Protein AF-A0A1B6HGH2-F1 (afdb_monomer_lite)

Radius of gyration: 20.41 Å; chains: 1; bounding box: 43×39×66 Å

Sequence (324 aa):
NVDDFEAKARKTVGYSTVTHFNIVHIDCHMSAVRLARARDEWESAALQNANTRCNGLLPLWGPQVPESAFASCLARHNTYLQECTGHRDISYVSTVHDLKLLLLRFAQEKSFHEDAGGGGPQSNMHLIPYLLHMALYVINTTRCGGREEKNLASYLECGSGERWLDSSYEAEGPLYWATLSLCLHSPARWRVTRLGHLRRLLTLAHARHVTPPAGPHTISDPTPADYSVYKSTLVFFGLIDTIYKQYFKGITVTSEEQWPTSLADYIRHNDEALLRCSERLMAAYTEELLPSASFEELCDVLGFLNEITDPSTYIKDILTGLTS

Foldseek 3Di:
DLDPQALDPDDDDADADFAQQDDDDPVRVVVVVVVCVPDDPQVVVCVVRVNFRDDQDQDAFAPPDDPVNSVVSVVVNLVVCCVVRVDNDDALLRLLSNLLVLLLCLLVVHDSCVPRHHHHNLSSLLCNLSSLLRSLVRCVVVVCLVVVVVVLVCLLPDAAAPCLLVLLNHSCHLSSSLSCCLQQFALVRCVVRLVSSVLSLLLSLVQVVVAGSNGDSADADLDDDAVVSSLSSLLSSVLSLLCNVQVRPPQDDPDSSCRSVSSSVSSNHQSVSSSVSSVVSVCCSVPQRNPDRDQVSSCVSSVCCVVDVDSPCVSSVSSVSNHD

pLDDT: mean 91.84, std 9.22, range [58.78, 98.88]

Organism: NCBI:txid320908

Secondary structure (DSSP, 8-state):
---TT--SSSPPP------------HHHHHHHHHH-TTS-HHHHHHHHTTT-S----PPP--TTS-HHHHHHHHHHHHHHHHHHH------HHHHHHHHHHHHHHHHTT--SSTTT----HHHHHTTHHHHHHHHHHHHHHHT-HHHHHHHHHHHHHPPTTTSHHHHTTSTTSHHHHHHHHHHH--HHHHHHHHHHHHHHHHHHHHHHHHS-TTS----S------HHHHHHHHHHHHHHHHHHHHTSTT---SSGGGHHHHHHHHHHH-HHHHHHHHHHHHHHIIIIITT--SHHHHHHHHT-TTT-S-HHHHHHHHHHTT--

Structure (mmCIF, N/CA/C/O backbone):
data_AF-A0A1B6HGH2-F1
#
_entry.id   AF-A0A1B6HGH2-F1
#
loop_
_atom_site.group_PDB
_atom_site.id
_atom_site.type_symbol
_atom_site.label_atom_id
_atom_site.label_alt_id
_atom_site.label_comp_id
_atom_site.label_asym_id
_atom_site.label_entity_id
_atom_site.label_seq_id
_atom_site.pdbx_PDB_ins_code
_atom_site.Cartn_x
_atom_site.Cartn_y
_atom_site.Cartn_z
_atom_site.occupancy
_atom_site.B_iso_or_equiv
_atom_site.auth_seq_id
_atom_site.auth_comp_id
_atom_site.auth_asym_id
_atom_site.auth_atom_id
_atom_site.pdbx_PDB_model_num
ATOM 1 N N . ASN A 1 1 ? -9.780 10.222 -6.652 1.00 91.12 1 ASN A N 1
ATOM 2 C CA . ASN A 1 1 ? -9.251 10.800 -5.394 1.00 91.12 1 ASN A CA 1
ATOM 3 C C . ASN A 1 1 ? -8.386 9.766 -4.711 1.00 91.12 1 ASN A C 1
ATOM 5 O O . ASN A 1 1 ? -8.605 8.585 -4.943 1.00 91.12 1 ASN A O 1
ATOM 9 N N . VAL A 1 2 ? -7.421 10.184 -3.891 1.00 95.38 2 VAL A N 1
ATOM 10 C CA . VAL A 1 2 ? -6.608 9.229 -3.115 1.00 95.38 2 VAL A CA 1
ATOM 11 C C . VAL A 1 2 ? -7.327 8.718 -1.867 1.00 95.38 2 VAL A C 1
ATOM 13 O O . VAL A 1 2 ? -6.943 7.682 -1.332 1.00 95.38 2 VAL A O 1
ATOM 16 N N . ASP A 1 3 ? -8.351 9.426 -1.391 1.00 96.00 3 ASP A N 1
ATOM 17 C CA . ASP A 1 3 ? -9.243 8.979 -0.321 1.00 96.00 3 ASP A CA 1
ATOM 18 C C . ASP A 1 3 ? -10.622 9.634 -0.480 1.00 96.00 3 ASP A C 1
ATOM 20 O O . ASP A 1 3 ? -10.736 10.860 -0.551 1.00 96.00 3 ASP A O 1
ATOM 24 N N . ASP A 1 4 ? -11.680 8.829 -0.550 1.00 93.25 4 ASP A N 1
ATOM 25 C CA . ASP A 1 4 ? -13.040 9.345 -0.731 1.00 93.25 4 ASP A CA 1
ATOM 26 C C . ASP A 1 4 ? -13.589 9.997 0.547 1.00 93.25 4 ASP A C 1
ATOM 28 O O . ASP A 1 4 ? -14.427 10.901 0.473 1.00 93.25 4 ASP A O 1
ATOM 32 N N . PHE A 1 5 ? -13.049 9.638 1.715 1.00 95.50 5 PHE A N 1
ATOM 33 C CA . PHE A 1 5 ? -13.457 10.175 3.013 1.00 95.50 5 PHE A CA 1
ATOM 34 C C . PHE A 1 5 ? -12.662 11.413 3.438 1.00 95.50 5 PHE A C 1
ATOM 36 O O . PHE A 1 5 ? -12.833 11.880 4.553 1.00 95.50 5 PHE A O 1
ATOM 43 N N . GLU A 1 6 ? -11.815 11.995 2.587 1.00 95.75 6 GLU A N 1
ATOM 44 C CA . GLU A 1 6 ? -11.028 13.165 2.998 1.00 95.75 6 GLU A CA 1
ATOM 45 C C . GLU A 1 6 ? -11.925 14.359 3.396 1.00 95.75 6 GLU A C 1
ATOM 47 O O . GLU A 1 6 ? -12.769 14.777 2.611 1.00 95.75 6 GLU A O 1
ATOM 52 N N . ALA A 1 7 ? -11.767 14.951 4.578 1.00 93.56 7 ALA A N 1
ATOM 53 C CA . ALA A 1 7 ? -12.671 16.009 5.054 1.00 93.56 7 ALA A CA 1
ATOM 54 C C . ALA A 1 7 ? -12.587 17.313 4.233 1.00 93.56 7 ALA A C 1
ATOM 56 O O . ALA A 1 7 ? -13.522 18.115 4.201 1.00 93.56 7 ALA A O 1
ATOM 57 N N . LYS A 1 8 ? -11.468 17.545 3.535 1.00 92.25 8 LYS A N 1
ATOM 58 C CA . LYS A 1 8 ? -11.255 18.762 2.739 1.00 92.25 8 LYS A CA 1
ATOM 59 C C . LYS A 1 8 ? -12.269 18.872 1.594 1.00 92.25 8 LYS A C 1
ATOM 61 O O . LYS A 1 8 ? -12.493 17.925 0.843 1.00 92.25 8 LYS A O 1
ATOM 66 N N . ALA A 1 9 ? -12.797 20.085 1.395 1.00 88.62 9 ALA A N 1
ATOM 67 C CA . ALA A 1 9 ? -13.739 20.392 0.313 1.00 88.62 9 ALA A CA 1
ATOM 68 C C . ALA A 1 9 ? -13.157 20.096 -1.081 1.00 88.62 9 ALA A C 1
ATOM 70 O O . ALA A 1 9 ? -13.845 19.566 -1.951 1.00 88.62 9 ALA A O 1
ATOM 71 N N . ARG A 1 10 ? -11.869 20.406 -1.285 1.00 92.44 10 ARG A N 1
ATOM 72 C CA . ARG A 1 10 ? -11.116 19.982 -2.467 1.00 92.44 10 ARG A CA 1
ATOM 73 C C . ARG A 1 10 ? -10.302 18.745 -2.111 1.00 92.44 10 ARG A C 1
ATOM 75 O O . ARG A 1 10 ? -9.269 18.861 -1.457 1.00 92.44 10 ARG A O 1
ATOM 82 N N . LYS A 1 11 ? -10.789 17.590 -2.560 1.00 93.94 11 LYS A N 1
ATOM 83 C CA . LYS A 1 11 ? -10.135 16.293 -2.371 1.00 93.94 11 LYS A CA 1
ATOM 84 C C . LYS A 1 11 ? -8.773 16.263 -3.062 1.00 93.94 11 LYS A C 1
ATOM 86 O O . LYS A 1 11 ? -8.583 16.849 -4.133 1.00 93.94 11 LYS A O 1
ATOM 91 N N . THR A 1 12 ? -7.851 15.535 -2.459 1.00 94.75 12 THR A N 1
ATOM 92 C CA . THR A 1 12 ? -6.539 15.229 -2.999 1.00 94.75 12 THR A CA 1
ATOM 93 C C . THR A 1 12 ? -6.712 14.273 -4.177 1.00 94.75 12 THR A C 1
ATOM 95 O O . THR A 1 12 ? -7.242 13.158 -4.069 1.00 94.75 12 THR A O 1
ATOM 98 N N . VAL A 1 13 ? -6.302 14.754 -5.347 1.00 93.81 13 VAL A N 1
ATOM 99 C CA . VAL A 1 13 ? -6.360 14.004 -6.601 1.00 93.81 13 VAL A CA 1
ATOM 100 C C . VAL A 1 13 ? -5.149 13.079 -6.679 1.00 93.81 13 VAL A C 1
ATOM 102 O O . VAL A 1 13 ? -4.070 13.401 -6.191 1.00 93.81 13 VAL A O 1
ATOM 105 N N . GLY A 1 14 ? -5.350 11.914 -7.279 1.00 93.81 14 GLY A N 1
ATOM 106 C CA . GLY A 1 14 ? -4.304 10.950 -7.580 1.00 93.81 14 GLY A CA 1
ATOM 107 C C . GLY A 1 14 ? -4.826 9.938 -8.588 1.00 93.81 14 GLY A C 1
ATOM 108 O O . GLY A 1 14 ? -5.923 10.108 -9.128 1.00 93.81 14 GLY A O 1
ATOM 109 N N . TYR A 1 15 ? -4.056 8.885 -8.813 1.00 93.62 15 TYR A N 1
ATOM 110 C CA . TYR A 1 15 ? -4.347 7.837 -9.784 1.00 93.62 15 TYR A CA 1
ATOM 111 C C . TYR A 1 15 ? -4.229 6.457 -9.138 1.00 93.62 15 TYR A C 1
ATOM 113 O O . TYR A 1 15 ? -3.668 6.314 -8.053 1.00 93.62 15 TYR A O 1
ATOM 121 N N . SER A 1 16 ? -4.787 5.455 -9.814 1.00 92.88 16 SER A N 1
ATOM 122 C CA . SER A 1 16 ? -4.630 4.049 -9.459 1.00 92.88 16 SER A CA 1
ATOM 123 C C . SER A 1 16 ? -4.270 3.263 -10.713 1.00 92.88 16 SER A C 1
ATOM 125 O O . SER A 1 16 ? -4.923 3.409 -11.748 1.00 92.88 16 SER A O 1
ATOM 127 N N . THR A 1 17 ? -3.228 2.450 -10.613 1.00 92.69 17 THR A N 1
ATOM 128 C CA . THR A 1 17 ? -2.721 1.605 -11.685 1.00 92.69 17 THR A CA 1
ATOM 129 C C . THR A 1 17 ? -3.338 0.215 -11.587 1.00 92.69 17 THR A C 1
ATOM 131 O O . THR A 1 17 ? -3.414 -0.381 -10.514 1.00 92.69 17 THR A O 1
ATOM 134 N N . VAL A 1 18 ? -3.748 -0.323 -12.735 1.00 92.12 18 VAL A N 1
ATOM 135 C CA . VAL A 1 18 ? -4.176 -1.717 -12.892 1.00 92.12 18 VAL A CA 1
ATOM 136 C C . VAL A 1 18 ? -3.461 -2.341 -14.088 1.00 92.12 18 VAL A C 1
ATOM 138 O O . VAL A 1 18 ? -3.096 -1.634 -15.027 1.00 92.12 18 VAL A O 1
ATOM 141 N N . THR A 1 19 ? -3.225 -3.654 -14.059 1.00 91.25 19 THR A N 1
ATOM 142 C CA . THR A 1 19 ? -2.371 -4.311 -15.061 1.00 91.25 19 THR A CA 1
ATOM 143 C C . THR A 1 19 ? -2.730 -5.768 -15.355 1.00 91.25 19 THR A C 1
ATOM 145 O O . THR A 1 19 ? -3.178 -6.510 -14.475 1.00 91.25 19 THR A O 1
ATOM 148 N N . HIS A 1 20 ? -2.484 -6.181 -16.606 1.00 89.00 20 HIS A N 1
ATOM 149 C CA . HIS A 1 20 ? -2.544 -7.577 -17.060 1.00 89.00 20 HIS A CA 1
ATOM 150 C C . HIS A 1 20 ? -1.220 -8.281 -16.763 1.00 89.00 20 HIS A C 1
ATOM 152 O O . HIS A 1 20 ? -1.120 -9.495 -16.892 1.00 89.00 20 HIS A O 1
ATOM 158 N N . PHE A 1 21 ? -0.225 -7.508 -16.318 1.00 90.81 21 PHE A N 1
ATOM 159 C CA . PHE A 1 21 ? 1.099 -7.966 -15.945 1.00 90.81 21 PHE A CA 1
ATOM 160 C C . PHE A 1 21 ? 1.844 -8.649 -17.106 1.00 90.81 21 PHE A C 1
ATOM 162 O O . PHE A 1 21 ? 2.537 -9.648 -16.939 1.00 90.81 21 PHE A O 1
ATOM 169 N N . ASN A 1 22 ? 1.713 -8.076 -18.307 1.00 87.94 22 ASN A N 1
ATOM 170 C CA . ASN A 1 22 ? 2.474 -8.496 -19.480 1.00 87.94 22 ASN A CA 1
ATOM 171 C C . ASN A 1 22 ? 3.884 -7.899 -19.426 1.00 87.94 22 ASN A C 1
ATOM 173 O O . ASN A 1 22 ? 4.048 -6.678 -19.432 1.00 87.94 22 ASN A O 1
ATOM 177 N N . ILE A 1 23 ? 4.901 -8.759 -19.403 1.00 88.75 23 ILE A N 1
ATOM 178 C CA . ILE A 1 23 ? 6.308 -8.348 -19.360 1.00 88.75 23 ILE A CA 1
ATOM 179 C C . ILE A 1 23 ? 6.905 -8.419 -20.765 1.00 88.75 23 ILE A C 1
ATOM 181 O O . ILE A 1 23 ? 6.781 -9.424 -21.463 1.00 88.75 23 ILE A O 1
ATOM 185 N N . VAL A 1 24 ? 7.607 -7.359 -21.162 1.00 87.38 24 VAL A N 1
ATOM 186 C CA . VAL A 1 24 ? 8.338 -7.294 -22.429 1.00 87.38 24 VAL A CA 1
ATOM 187 C C . VAL A 1 24 ? 9.699 -6.642 -22.217 1.00 87.38 24 VAL A C 1
ATOM 189 O O . VAL A 1 24 ? 9.825 -5.643 -21.509 1.00 87.38 24 VAL A O 1
ATOM 192 N N . HIS A 1 25 ? 10.738 -7.194 -22.844 1.00 88.62 25 HIS A N 1
ATOM 193 C CA . HIS A 1 25 ? 12.052 -6.558 -22.847 1.00 88.62 25 HIS A CA 1
ATOM 194 C C . HIS A 1 25 ? 12.002 -5.247 -23.644 1.00 88.62 25 HIS A C 1
ATOM 196 O O . HIS A 1 25 ? 11.473 -5.221 -24.759 1.00 88.62 25 HIS A O 1
ATOM 202 N N . ILE A 1 26 ? 12.574 -4.167 -23.102 1.00 85.50 26 ILE A N 1
ATOM 203 C CA . ILE A 1 26 ? 12.434 -2.827 -23.688 1.00 85.50 26 ILE A CA 1
ATOM 204 C C . ILE A 1 26 ? 12.975 -2.754 -25.120 1.00 85.50 26 ILE A C 1
ATOM 206 O O . ILE A 1 26 ? 12.333 -2.151 -25.976 1.00 85.50 26 ILE A O 1
ATOM 210 N N . ASP A 1 27 ? 14.081 -3.438 -25.427 1.00 86.75 27 ASP A N 1
ATOM 211 C CA . ASP A 1 27 ? 14.636 -3.455 -26.786 1.00 86.75 27 ASP A CA 1
ATOM 212 C C . ASP A 1 27 ? 13.738 -4.215 -27.765 1.00 86.75 27 ASP A C 1
ATOM 214 O O . ASP A 1 27 ? 13.593 -3.807 -28.921 1.00 86.75 27 ASP A O 1
ATOM 218 N N . CYS A 1 28 ? 13.088 -5.290 -27.306 1.00 86.75 28 CYS A N 1
ATOM 219 C CA . CYS A 1 28 ? 12.116 -6.026 -28.111 1.00 86.75 28 CYS A CA 1
ATOM 220 C C . CYS A 1 28 ? 10.884 -5.158 -28.383 1.00 86.75 28 CYS A C 1
ATOM 222 O O . CYS A 1 28 ? 10.435 -5.077 -29.525 1.00 86.75 28 CYS A O 1
ATOM 224 N N . HIS A 1 29 ? 10.391 -4.449 -27.364 1.00 84.12 29 HIS A N 1
ATOM 225 C CA . HIS A 1 29 ? 9.285 -3.509 -27.515 1.00 84.12 29 HIS A CA 1
ATOM 226 C C . HIS A 1 29 ? 9.643 -2.366 -28.481 1.00 84.12 29 HIS A C 1
ATOM 228 O O . HIS A 1 29 ? 8.918 -2.122 -29.442 1.00 84.12 29 HIS A O 1
ATOM 234 N N . MET A 1 30 ? 10.802 -1.719 -28.313 1.00 83.06 30 MET A N 1
ATOM 235 C CA . MET A 1 30 ? 11.262 -0.651 -29.213 1.00 83.06 30 MET A CA 1
ATOM 236 C C . MET A 1 30 ? 11.455 -1.144 -30.650 1.00 83.06 30 MET A C 1
ATOM 238 O O . MET A 1 30 ? 11.150 -0.423 -31.601 1.00 83.06 30 MET A O 1
ATOM 242 N N . SER A 1 31 ? 11.950 -2.369 -30.827 1.00 84.69 31 SER A N 1
ATOM 243 C CA . SER A 1 31 ? 12.086 -2.987 -32.147 1.00 84.69 31 SER A CA 1
ATOM 244 C C . SER A 1 31 ? 10.721 -3.230 -32.792 1.00 84.69 31 SER A C 1
ATOM 246 O O . SER A 1 31 ? 10.538 -2.888 -33.959 1.00 84.69 31 SER A O 1
ATOM 248 N N . ALA A 1 32 ? 9.743 -3.732 -32.031 1.00 78.81 32 ALA A N 1
ATOM 249 C CA . ALA A 1 32 ? 8.374 -3.924 -32.504 1.00 78.81 32 ALA A CA 1
ATOM 250 C C . ALA A 1 32 ? 7.721 -2.594 -32.923 1.00 78.81 32 ALA A C 1
ATOM 252 O O . ALA A 1 32 ? 7.194 -2.499 -34.031 1.00 78.81 32 ALA A O 1
ATOM 253 N N . VAL A 1 33 ? 7.847 -1.541 -32.107 1.00 77.88 33 VAL A N 1
ATOM 254 C CA . VAL A 1 33 ? 7.341 -0.193 -32.427 1.00 77.88 33 VAL A CA 1
ATOM 255 C C . VAL A 1 33 ? 7.973 0.350 -33.715 1.00 77.88 33 VAL A C 1
ATOM 257 O O . VAL A 1 33 ? 7.281 0.883 -34.580 1.00 77.88 33 VAL A O 1
ATOM 260 N N . ARG A 1 34 ? 9.288 0.169 -33.907 1.00 80.75 34 ARG A N 1
ATOM 261 C CA . ARG A 1 34 ? 9.984 0.604 -35.135 1.00 80.75 34 ARG A CA 1
ATOM 262 C C . ARG A 1 34 ? 9.526 -0.144 -36.387 1.00 80.75 34 ARG A C 1
ATOM 264 O O . ARG A 1 34 ? 9.568 0.441 -37.469 1.00 80.75 34 ARG A O 1
ATOM 271 N N . LEU A 1 35 ? 9.129 -1.408 -36.261 1.00 77.50 35 LEU A N 1
ATOM 272 C CA . LEU A 1 35 ? 8.634 -2.227 -37.373 1.00 77.50 35 LEU A CA 1
ATOM 273 C C . LEU A 1 35 ? 7.161 -1.937 -37.697 1.00 77.50 35 LEU A C 1
ATOM 275 O O . LEU A 1 35 ? 6.759 -2.046 -38.852 1.00 77.50 35 LEU A O 1
ATOM 279 N N . ALA A 1 36 ? 6.373 -1.503 -36.713 1.00 70.06 36 ALA A N 1
ATOM 280 C CA . ALA A 1 36 ? 4.943 -1.227 -36.843 1.00 70.06 36 ALA A CA 1
ATOM 281 C C . ALA A 1 36 ? 4.598 0.130 -37.497 1.00 70.06 36 ALA A C 1
ATOM 283 O O . ALA A 1 36 ? 3.436 0.518 -37.485 1.00 70.06 36 ALA A O 1
ATOM 284 N N . ARG A 1 37 ? 5.565 0.827 -38.124 1.00 63.00 37 ARG A N 1
ATOM 285 C CA . ARG A 1 37 ? 5.479 2.202 -38.688 1.00 63.00 37 ARG A CA 1
ATOM 286 C C . ARG A 1 37 ? 4.275 2.532 -39.594 1.00 63.00 37 ARG A C 1
ATOM 288 O O . ARG A 1 37 ? 4.105 3.697 -39.933 1.00 63.00 37 ARG A O 1
ATOM 295 N N . ALA A 1 38 ? 3.479 1.548 -40.013 1.00 60.38 38 ALA A N 1
ATOM 296 C CA . ALA A 1 38 ? 2.305 1.727 -40.870 1.00 60.38 38 ALA A CA 1
ATOM 297 C C . ALA A 1 38 ? 0.955 1.436 -40.174 1.00 60.38 38 ALA A C 1
ATOM 299 O O . ALA A 1 38 ? -0.077 1.502 -40.837 1.00 60.38 38 ALA A O 1
ATOM 300 N N . ARG A 1 39 ? 0.947 1.070 -38.883 1.00 62.00 39 ARG A N 1
ATOM 301 C CA . ARG A 1 39 ? -0.266 0.779 -38.101 1.00 62.00 39 ARG A CA 1
ATOM 302 C C . ARG A 1 39 ? -0.383 1.727 -36.918 1.00 62.00 39 ARG A C 1
ATOM 304 O O . ARG A 1 39 ? 0.628 2.194 -36.399 1.00 62.00 39 ARG A O 1
ATOM 311 N N . ASP A 1 40 ? -1.617 1.977 -36.497 1.00 68.62 40 ASP A N 1
ATOM 312 C CA . ASP A 1 40 ? -1.886 2.711 -35.268 1.00 68.62 40 ASP A CA 1
ATOM 313 C C . ASP A 1 40 ? -1.276 1.964 -34.063 1.00 68.62 40 ASP A C 1
ATOM 315 O O . ASP A 1 40 ? -1.330 0.727 -33.973 1.00 68.62 40 ASP A O 1
ATOM 319 N N . GLU A 1 41 ? -0.617 2.711 -33.173 1.00 64.12 41 GLU A N 1
ATOM 320 C CA . GLU A 1 41 ? 0.070 2.157 -32.003 1.00 64.12 41 GLU A CA 1
ATOM 321 C C . GLU A 1 41 ? -0.919 1.455 -31.070 1.00 64.12 41 GLU A C 1
ATOM 323 O O . GLU A 1 41 ? -0.619 0.372 -30.568 1.00 64.12 41 GLU A O 1
ATOM 328 N N . TRP A 1 42 ? -2.117 2.019 -30.897 1.00 64.44 42 TRP A N 1
ATOM 329 C CA . TRP A 1 42 ? -3.151 1.469 -30.029 1.00 64.44 42 TRP A CA 1
ATOM 330 C C . TRP A 1 42 ? -3.783 0.217 -30.626 1.00 64.44 42 TRP A C 1
ATOM 332 O O . TRP A 1 42 ? -3.990 -0.751 -29.898 1.00 64.44 42 TRP A O 1
ATOM 342 N N . GLU A 1 43 ? -4.010 0.172 -31.942 1.00 65.12 43 GLU A N 1
ATOM 343 C CA . GLU A 1 43 ? -4.463 -1.056 -32.617 1.00 65.12 43 GLU A CA 1
ATOM 344 C C . GLU A 1 43 ? -3.424 -2.183 -32.515 1.00 65.12 43 GLU A C 1
ATOM 346 O O . GLU A 1 43 ? -3.763 -3.347 -32.285 1.00 65.12 43 GLU A O 1
ATOM 351 N N . SER A 1 44 ? -2.140 -1.841 -32.649 1.00 65.81 44 SER A N 1
ATOM 352 C CA . SER A 1 44 ? -1.042 -2.808 -32.555 1.00 65.81 44 SER A CA 1
ATOM 353 C C . SER A 1 44 ? -0.836 -3.301 -31.119 1.00 65.81 44 SER A C 1
ATOM 355 O O . SER A 1 44 ? -0.646 -4.499 -30.902 1.00 65.81 44 SER A O 1
ATOM 357 N N . ALA A 1 45 ? -0.907 -2.398 -30.138 1.00 63.41 45 ALA A N 1
ATOM 358 C CA . ALA A 1 45 ? -0.781 -2.713 -28.720 1.00 63.41 45 ALA A CA 1
ATOM 359 C C . ALA A 1 45 ? -1.975 -3.525 -28.208 1.00 63.41 45 ALA A C 1
ATOM 361 O O . ALA A 1 45 ? -1.774 -4.501 -27.491 1.00 63.41 45 ALA A O 1
ATOM 362 N N . ALA A 1 46 ? -3.203 -3.190 -28.619 1.00 65.38 46 ALA A N 1
ATOM 363 C CA . ALA A 1 46 ? -4.399 -3.934 -28.235 1.00 65.38 46 ALA A CA 1
ATOM 364 C C . ALA A 1 46 ? -4.290 -5.411 -28.646 1.00 65.38 46 ALA A C 1
ATOM 366 O O . ALA A 1 46 ? -4.497 -6.288 -27.812 1.00 65.38 46 ALA A O 1
ATOM 367 N N . LEU A 1 47 ? -3.869 -5.709 -29.880 1.00 65.44 47 LEU A N 1
ATOM 368 C CA . LEU A 1 47 ? -3.699 -7.092 -30.347 1.00 65.44 47 LEU A CA 1
ATOM 369 C C . LEU A 1 47 ? -2.672 -7.889 -29.524 1.00 65.44 47 LEU A C 1
ATOM 371 O O . LEU A 1 47 ? -2.867 -9.080 -29.295 1.00 65.44 47 LEU A O 1
ATOM 375 N N . GLN A 1 48 ? -1.593 -7.243 -29.076 1.00 66.19 48 GLN A N 1
ATOM 376 C CA . GLN A 1 48 ? -0.523 -7.892 -28.305 1.00 66.19 48 GLN A CA 1
ATOM 377 C C . GLN A 1 48 ? -0.813 -7.950 -26.796 1.00 66.19 48 GLN A C 1
ATOM 379 O O . GLN A 1 48 ? -0.262 -8.793 -26.096 1.00 66.19 48 GLN A O 1
ATOM 384 N N . ASN A 1 49 ? -1.716 -7.101 -26.300 1.00 65.62 49 ASN A N 1
ATOM 385 C CA . ASN A 1 49 ? -2.095 -7.001 -24.891 1.00 65.62 49 ASN A CA 1
ATOM 386 C C . ASN A 1 49 ? -3.494 -7.579 -24.619 1.00 65.62 49 ASN A C 1
ATOM 388 O O . ASN A 1 49 ? -4.220 -7.043 -23.788 1.00 65.62 49 ASN A O 1
ATOM 392 N N . ALA A 1 50 ? -3.912 -8.633 -25.327 1.00 66.06 50 ALA A N 1
ATOM 393 C CA . ALA A 1 50 ? -5.221 -9.278 -25.132 1.00 66.06 50 ALA A CA 1
ATOM 394 C C . ALA A 1 50 ? -6.432 -8.315 -25.232 1.00 66.06 50 ALA A C 1
ATOM 396 O O . ALA A 1 50 ? -7.402 -8.426 -24.487 1.00 66.06 50 ALA A O 1
ATOM 397 N N . ASN A 1 51 ? -6.383 -7.369 -26.171 1.00 64.69 51 ASN A N 1
ATOM 398 C CA . ASN A 1 51 ? -7.363 -6.298 -26.401 1.00 64.69 51 ASN A CA 1
ATOM 399 C C . ASN A 1 51 ? -7.508 -5.285 -25.250 1.00 64.69 51 ASN A C 1
ATOM 401 O O . ASN A 1 51 ? -8.535 -4.613 -25.128 1.00 64.69 51 ASN A O 1
ATOM 405 N N . THR A 1 52 ? -6.473 -5.138 -24.421 1.00 63.09 52 THR A N 1
ATOM 406 C CA . THR A 1 52 ? -6.422 -4.099 -23.384 1.00 63.09 52 THR A CA 1
ATOM 407 C C . THR A 1 52 ? -6.344 -2.709 -24.007 1.00 63.09 52 THR A C 1
ATOM 409 O O . THR A 1 52 ? -5.568 -2.473 -24.930 1.00 63.09 52 THR A O 1
ATOM 412 N N . ARG A 1 53 ? -7.137 -1.771 -23.476 1.00 58.78 53 ARG A N 1
ATOM 413 C CA . ARG A 1 53 ? -7.269 -0.395 -23.992 1.00 58.78 53 ARG A CA 1
ATOM 414 C C . ARG A 1 53 ? -6.181 0.573 -23.507 1.00 58.78 53 ARG A C 1
ATOM 416 O O . ARG A 1 53 ? -6.199 1.733 -23.896 1.00 58.78 53 ARG A O 1
ATOM 423 N N . CYS A 1 54 ? -5.270 0.123 -22.645 1.00 61.31 54 CYS A N 1
ATOM 424 C CA . CYS A 1 54 ? -4.216 0.927 -22.027 1.00 61.31 54 CYS A CA 1
ATOM 425 C C . CYS A 1 54 ? -2.831 0.371 -22.407 1.00 61.31 54 CYS A C 1
ATOM 427 O O . CYS A 1 54 ? -2.618 -0.837 -22.318 1.00 61.31 54 CYS A O 1
ATOM 429 N N . ASN A 1 55 ? -1.901 1.245 -22.812 1.00 68.81 55 ASN A N 1
ATOM 430 C CA . ASN A 1 55 ? -0.537 0.894 -23.242 1.00 68.81 55 ASN A CA 1
ATOM 431 C C . ASN A 1 55 ? 0.541 1.549 -22.350 1.00 68.81 55 ASN A C 1
ATOM 433 O O . ASN A 1 55 ? 1.609 1.946 -22.813 1.00 68.81 55 ASN A O 1
ATOM 437 N N . GLY A 1 56 ? 0.252 1.704 -21.055 1.00 82.56 56 GLY A N 1
ATOM 438 C CA . GLY A 1 56 ? 1.219 2.232 -20.096 1.00 82.56 56 GLY A CA 1
ATOM 439 C C . GLY A 1 56 ? 2.344 1.233 -19.825 1.00 82.56 56 GLY A C 1
ATOM 440 O O . GLY A 1 56 ? 2.086 0.088 -19.464 1.00 82.56 56 GLY A O 1
ATOM 441 N N . LEU A 1 57 ? 3.598 1.674 -19.954 1.00 89.00 57 LEU A N 1
ATOM 442 C CA . LEU A 1 57 ? 4.770 0.874 -19.589 1.00 89.00 57 LEU A CA 1
ATOM 443 C C . LEU A 1 57 ? 5.270 1.294 -18.210 1.00 89.00 57 LEU A C 1
ATOM 445 O O . LEU A 1 57 ? 5.743 2.419 -18.042 1.00 89.00 57 LEU A O 1
ATOM 449 N N . LEU A 1 58 ? 5.185 0.387 -17.240 1.00 92.62 58 LEU A N 1
ATOM 450 C CA . LEU A 1 58 ? 5.845 0.529 -15.945 1.00 92.62 58 LEU A CA 1
ATOM 451 C C . LEU A 1 58 ? 7.228 -0.139 -16.032 1.00 92.62 58 LEU A C 1
ATOM 453 O O . LEU A 1 58 ? 7.304 -1.324 -16.364 1.00 92.62 58 LEU A O 1
ATOM 457 N N . PRO A 1 59 ? 8.331 0.588 -15.789 1.00 94.06 59 PRO A N 1
ATOM 458 C CA . PRO A 1 59 ? 9.666 0.018 -15.913 1.00 94.06 59 PRO A CA 1
ATOM 459 C C . PRO A 1 59 ? 9.983 -0.925 -14.750 1.00 94.06 59 PRO A C 1
ATOM 461 O O . PRO A 1 59 ? 9.854 -0.555 -13.586 1.00 94.06 59 PRO A O 1
ATOM 464 N N . LEU A 1 60 ? 10.472 -2.124 -15.069 1.00 93.62 60 LEU A N 1
ATOM 465 C CA . LEU A 1 60 ? 11.004 -3.069 -14.087 1.00 93.62 60 LEU A CA 1
ATOM 466 C C . LEU A 1 60 ? 12.532 -2.962 -14.066 1.00 93.62 60 LEU A C 1
ATOM 468 O O . LEU A 1 60 ? 13.186 -3.134 -15.098 1.00 93.62 60 LEU A O 1
ATOM 472 N N . TRP A 1 61 ? 13.112 -2.644 -12.906 1.00 93.94 61 TRP A N 1
ATOM 473 C CA . TRP A 1 61 ? 14.561 -2.495 -12.781 1.00 93.94 61 TRP A CA 1
ATOM 474 C C . TRP A 1 61 ? 15.217 -3.823 -12.414 1.00 93.94 61 TRP A C 1
ATOM 476 O O . TRP A 1 61 ? 15.215 -4.210 -11.251 1.00 93.94 61 TRP A O 1
ATOM 486 N N . GLY A 1 62 ? 15.791 -4.494 -13.413 1.00 92.38 62 GLY A N 1
ATOM 487 C CA . GLY A 1 62 ? 16.566 -5.718 -13.215 1.00 92.38 62 GLY A CA 1
ATOM 488 C C . GLY A 1 62 ? 18.027 -5.469 -12.800 1.00 92.38 62 GLY A C 1
ATOM 489 O O . GLY A 1 62 ? 18.539 -4.344 -12.879 1.00 92.38 62 GLY A O 1
ATOM 490 N N . PRO A 1 63 ? 18.763 -6.526 -12.418 1.00 92.94 63 PRO A N 1
ATOM 491 C CA . PRO A 1 63 ? 20.114 -6.405 -11.868 1.00 92.94 63 PRO A CA 1
ATOM 492 C C . PRO A 1 63 ? 21.132 -5.915 -12.906 1.00 92.94 63 PRO A C 1
ATOM 494 O O . PRO A 1 63 ? 21.981 -5.078 -12.611 1.00 92.94 63 PRO A O 1
ATOM 497 N N . GLN A 1 64 ? 20.992 -6.356 -14.158 1.00 92.44 64 GLN A N 1
ATOM 498 C CA . GLN A 1 64 ? 21.901 -6.019 -15.260 1.00 92.44 64 GLN A CA 1
ATOM 499 C C . GLN A 1 64 ? 21.593 -4.668 -15.925 1.00 92.44 64 GLN A C 1
ATOM 501 O O . GLN A 1 64 ? 22.338 -4.225 -16.796 1.00 92.44 64 GLN A O 1
ATOM 506 N N . VAL A 1 65 ? 20.499 -4.005 -15.537 1.00 93.25 65 VAL A N 1
ATOM 507 C CA . VAL A 1 65 ? 20.064 -2.745 -16.148 1.00 93.25 65 VAL A CA 1
ATOM 508 C C . VAL A 1 65 ? 20.771 -1.569 -15.459 1.00 93.25 65 VAL A C 1
ATOM 510 O O . VAL A 1 65 ? 20.623 -1.407 -14.243 1.00 93.25 65 VAL A O 1
ATOM 513 N N . PRO A 1 66 ? 21.515 -0.718 -16.191 1.00 95.12 66 PRO A N 1
ATOM 514 C CA . PRO A 1 66 ? 22.114 0.485 -15.619 1.00 95.12 66 PRO A CA 1
ATOM 515 C C . PRO A 1 66 ? 21.053 1.420 -15.032 1.00 95.12 66 PRO A C 1
ATOM 517 O O . PRO A 1 66 ? 19.984 1.596 -15.618 1.00 95.12 66 PRO A O 1
ATOM 520 N N . GLU A 1 67 ? 21.366 2.075 -13.913 1.00 95.81 67 GLU A N 1
ATOM 521 C CA . GLU A 1 67 ? 20.438 3.006 -13.254 1.00 95.81 67 GLU A CA 1
ATOM 522 C C . GLU A 1 67 ? 19.946 4.105 -14.204 1.00 95.81 67 GLU A C 1
ATOM 524 O O . GLU A 1 67 ? 18.761 4.417 -14.229 1.00 95.81 67 GLU A O 1
ATOM 529 N N . SER A 1 68 ? 20.829 4.646 -15.048 1.00 96.19 68 SER A N 1
ATOM 530 C CA . SER A 1 68 ? 20.478 5.689 -16.019 1.00 96.19 68 SER A CA 1
ATOM 531 C C . SER A 1 68 ? 19.410 5.243 -17.025 1.00 96.19 68 SER A C 1
ATOM 533 O O . SER A 1 68 ? 18.545 6.039 -17.395 1.00 96.19 68 SER A O 1
ATOM 535 N N . ALA A 1 69 ? 19.430 3.975 -17.445 1.00 94.62 69 ALA A N 1
ATOM 536 C CA . ALA A 1 69 ? 18.427 3.417 -18.348 1.00 94.62 69 ALA A CA 1
ATOM 537 C C . ALA A 1 69 ? 17.073 3.260 -17.642 1.00 94.62 69 ALA A C 1
ATOM 539 O O . ALA A 1 69 ? 16.037 3.633 -18.200 1.00 94.62 69 ALA A O 1
ATOM 540 N N . PHE A 1 70 ? 17.085 2.775 -16.396 1.00 95.44 70 PHE A N 1
ATOM 541 C CA . PHE A 1 70 ? 15.882 2.690 -15.572 1.00 95.44 70 PHE A CA 1
ATOM 542 C C . PHE A 1 70 ? 15.280 4.075 -15.305 1.00 95.44 70 PHE A C 1
ATOM 544 O O . PHE A 1 70 ? 14.102 4.289 -15.585 1.00 95.44 70 PHE A O 1
ATOM 551 N N . ALA A 1 71 ? 16.094 5.038 -14.867 1.00 95.81 71 ALA A N 1
ATOM 552 C CA . ALA A 1 71 ? 15.674 6.411 -14.598 1.00 95.81 71 ALA A CA 1
ATOM 553 C C . ALA A 1 71 ? 15.047 7.077 -15.834 1.00 95.81 71 ALA A C 1
ATOM 555 O O . ALA A 1 71 ? 14.028 7.756 -15.726 1.00 95.81 71 ALA A O 1
ATOM 556 N N . SER A 1 72 ? 15.607 6.838 -17.027 1.00 94.94 72 SER A N 1
ATOM 557 C CA . SER A 1 72 ? 15.036 7.327 -18.288 1.00 94.94 72 SER A CA 1
ATOM 558 C C . SER A 1 72 ? 13.657 6.719 -18.583 1.00 94.94 72 SER A C 1
ATOM 560 O O . SER A 1 72 ? 12.735 7.437 -18.979 1.00 94.94 72 SER A O 1
ATOM 562 N N . CYS A 1 73 ? 13.481 5.416 -18.351 1.00 94.38 73 CYS A N 1
ATOM 563 C CA . CYS A 1 73 ? 12.186 4.759 -18.530 1.00 94.38 73 CYS A CA 1
ATOM 564 C C . CYS A 1 73 ? 11.162 5.203 -17.474 1.00 94.38 73 CYS A C 1
ATOM 566 O O . CYS A 1 73 ? 9.993 5.386 -17.809 1.00 94.38 73 CYS A O 1
ATOM 568 N N . LEU A 1 74 ? 11.591 5.436 -16.231 1.00 94.94 74 LEU A N 1
ATOM 569 C CA . LEU A 1 74 ? 10.738 5.958 -15.162 1.00 94.94 74 LEU A CA 1
ATOM 570 C C . LEU A 1 74 ? 10.285 7.391 -15.451 1.00 94.94 74 LEU A C 1
ATOM 572 O O . LEU A 1 74 ? 9.113 7.707 -15.280 1.00 94.94 74 LEU A O 1
ATOM 576 N N . ALA A 1 75 ? 11.171 8.242 -15.973 1.00 94.25 75 ALA A N 1
ATOM 577 C CA . ALA A 1 75 ? 10.800 9.586 -16.410 1.00 94.25 75 ALA A CA 1
ATOM 578 C C . ALA A 1 75 ? 9.717 9.549 -17.502 1.00 94.25 75 ALA A C 1
ATOM 580 O O . ALA A 1 75 ? 8.724 10.265 -17.404 1.00 94.25 75 ALA A O 1
ATOM 581 N N . ARG A 1 76 ? 9.856 8.658 -18.496 1.00 92.38 76 ARG A N 1
ATOM 582 C CA . ARG A 1 76 ? 8.822 8.438 -19.522 1.00 92.38 76 ARG A CA 1
ATOM 583 C C . ARG A 1 76 ? 7.500 7.945 -18.933 1.00 92.38 76 ARG A C 1
ATOM 585 O O . ARG A 1 76 ? 6.448 8.405 -19.361 1.00 92.38 76 ARG A O 1
ATOM 592 N N . HIS A 1 77 ? 7.550 7.017 -17.979 1.00 93.31 77 HIS A N 1
ATOM 593 C CA . HIS A 1 77 ? 6.359 6.532 -17.281 1.00 93.31 77 HIS A CA 1
ATOM 594 C C . HIS A 1 77 ? 5.641 7.672 -16.544 1.00 93.31 77 HIS A C 1
ATOM 596 O O . HIS A 1 77 ? 4.428 7.815 -16.663 1.00 93.31 77 HIS A O 1
ATOM 602 N N . ASN A 1 78 ? 6.388 8.543 -15.864 1.00 94.00 78 ASN A N 1
ATOM 603 C CA . ASN A 1 78 ? 5.819 9.706 -15.186 1.00 94.00 78 ASN A CA 1
ATOM 604 C C . ASN A 1 78 ? 5.177 10.690 -16.173 1.00 94.00 78 ASN A C 1
ATOM 606 O O . ASN A 1 78 ? 4.082 11.174 -15.904 1.00 94.00 78 ASN A O 1
ATOM 610 N N . THR A 1 79 ? 5.806 10.956 -17.324 1.00 93.00 79 THR A N 1
ATOM 611 C CA . THR A 1 79 ? 5.197 11.770 -18.391 1.00 93.00 79 THR A CA 1
ATOM 612 C C . THR A 1 79 ? 3.898 11.145 -18.897 1.00 93.00 79 THR A C 1
ATOM 614 O O . THR A 1 79 ? 2.889 11.838 -18.982 1.00 93.00 79 THR A O 1
ATOM 617 N N . TYR A 1 80 ? 3.885 9.832 -19.140 1.00 90.19 80 TYR A N 1
ATOM 618 C CA . TYR A 1 80 ? 2.673 9.112 -19.532 1.00 90.19 80 TYR A CA 1
ATOM 619 C C . TYR A 1 80 ? 1.552 9.267 -18.490 1.00 90.19 80 TYR A C 1
ATOM 621 O O . TYR A 1 80 ? 0.422 9.610 -18.834 1.00 90.19 80 TYR A O 1
ATOM 629 N N . LEU A 1 81 ? 1.858 9.086 -17.200 1.00 91.19 81 LEU A N 1
ATOM 630 C CA . LEU A 1 81 ? 0.880 9.284 -16.128 1.00 91.19 81 LEU A CA 1
ATOM 631 C C . LEU A 1 81 ? 0.348 10.721 -16.098 1.00 91.19 81 LEU A C 1
ATOM 633 O O . LEU A 1 81 ? -0.860 10.915 -15.962 1.00 91.19 81 LEU A O 1
ATOM 637 N N . GLN A 1 82 ? 1.216 11.723 -16.252 1.00 91.69 82 GLN A N 1
ATOM 638 C CA . GLN A 1 82 ? 0.813 13.131 -16.305 1.00 91.69 82 GLN A CA 1
ATOM 639 C C . GLN A 1 82 ? -0.154 13.403 -17.462 1.00 91.69 82 GLN A C 1
ATOM 641 O O . GLN A 1 82 ? -1.165 14.073 -17.264 1.00 91.69 82 GLN A O 1
ATOM 646 N N . GLU A 1 83 ? 0.129 12.872 -18.650 1.00 89.62 83 GLU A N 1
ATOM 647 C CA . GLU A 1 83 ? -0.703 13.049 -19.844 1.00 89.62 83 GLU A CA 1
ATOM 648 C C . GLU A 1 83 ? -2.060 12.348 -19.708 1.00 89.62 83 GLU A C 1
ATOM 650 O O . GLU A 1 83 ? -3.093 12.943 -20.014 1.00 89.62 83 GLU A O 1
ATOM 655 N N . CYS A 1 84 ? -2.080 11.113 -19.198 1.00 86.00 84 CYS A N 1
ATOM 656 C CA . CYS A 1 84 ? -3.309 10.328 -19.081 1.00 86.00 84 CYS A CA 1
ATOM 657 C C . CYS A 1 84 ? -4.209 10.758 -17.918 1.00 86.00 84 CYS A C 1
ATOM 659 O O . CYS A 1 84 ? -5.425 10.594 -17.993 1.00 86.00 84 CYS A O 1
ATOM 661 N N . THR A 1 85 ? -3.633 11.268 -16.827 1.00 88.12 85 THR A N 1
ATOM 662 C CA . THR A 1 85 ? -4.382 11.553 -15.589 1.00 88.12 85 THR A CA 1
ATOM 663 C C . THR A 1 85 ? -4.509 13.045 -15.288 1.00 88.12 85 THR A C 1
ATOM 665 O O . THR A 1 85 ? -5.313 13.439 -14.445 1.00 88.12 85 THR A O 1
ATOM 668 N N . GLY A 1 86 ? -3.701 13.891 -15.934 1.00 88.38 86 GLY A N 1
ATOM 669 C CA . GLY A 1 86 ? -3.560 15.306 -15.590 1.00 88.38 86 GLY A CA 1
ATOM 670 C C . GLY A 1 86 ? -2.828 15.561 -14.264 1.00 88.38 86 GLY A C 1
ATOM 671 O O . GLY A 1 86 ? -2.679 16.721 -13.867 1.00 88.38 86 GLY A O 1
ATOM 672 N N . HIS A 1 87 ? -2.366 14.516 -13.564 1.00 89.19 87 HIS A N 1
ATOM 673 C CA . HIS A 1 87 ? -1.669 14.630 -12.283 1.00 89.19 87 HIS A CA 1
ATOM 674 C C . HIS A 1 87 ? -0.203 14.999 -12.498 1.00 89.19 87 HIS A C 1
ATOM 676 O O . HIS A 1 87 ? 0.580 14.184 -12.971 1.00 89.19 87 HIS A O 1
ATOM 682 N N . ARG A 1 88 ? 0.177 16.231 -12.149 1.00 83.56 88 ARG A N 1
ATOM 683 C CA . ARG A 1 88 ? 1.495 16.797 -12.488 1.00 83.56 88 ARG A CA 1
ATOM 684 C C . ARG A 1 88 ? 2.628 16.294 -11.594 1.00 83.56 88 ARG A C 1
ATOM 686 O O . ARG A 1 88 ? 3.680 15.908 -12.095 1.00 83.56 88 ARG A O 1
ATOM 693 N N . ASP A 1 89 ? 2.414 16.264 -10.286 1.00 85.12 89 ASP A N 1
ATOM 694 C CA . ASP A 1 89 ? 3.488 16.022 -9.321 1.00 85.12 89 ASP A CA 1
ATOM 695 C C . ASP A 1 89 ? 3.582 14.535 -8.961 1.00 85.12 89 ASP A C 1
ATOM 697 O O . ASP A 1 89 ? 3.138 14.094 -7.899 1.00 85.12 89 ASP A O 1
ATOM 701 N N . ILE A 1 90 ? 4.148 13.746 -9.880 1.00 91.50 90 ILE A N 1
ATOM 702 C CA . ILE A 1 90 ? 4.420 12.321 -9.665 1.00 91.50 90 ILE A CA 1
ATOM 703 C C . ILE A 1 90 ? 5.632 12.182 -8.734 1.00 91.50 90 ILE A C 1
ATOM 705 O O . ILE A 1 90 ? 6.775 12.400 -9.133 1.00 91.50 90 ILE A O 1
ATOM 709 N N . SER A 1 91 ? 5.373 11.830 -7.476 1.00 94.38 91 SER A N 1
ATOM 710 C CA . SER A 1 91 ? 6.385 11.630 -6.431 1.00 94.38 91 SER A CA 1
ATOM 711 C C . SER A 1 91 ? 6.191 10.289 -5.718 1.00 94.38 91 SER A C 1
ATOM 713 O O . SER A 1 91 ? 5.206 9.591 -5.966 1.00 94.38 91 SER A O 1
ATOM 715 N N . TYR A 1 92 ? 7.081 9.951 -4.775 1.00 96.81 92 TYR A N 1
ATOM 716 C CA . TYR A 1 92 ? 6.913 8.749 -3.949 1.00 96.81 92 TYR A CA 1
ATOM 717 C C . TYR A 1 92 ? 5.563 8.744 -3.206 1.00 96.81 92 TYR A C 1
ATOM 719 O O . TYR A 1 92 ? 4.967 7.685 -3.062 1.00 96.81 92 TYR A O 1
ATOM 727 N N . VAL A 1 93 ? 5.039 9.914 -2.806 1.00 97.38 93 VAL A N 1
ATOM 728 C CA . VAL A 1 93 ? 3.720 10.045 -2.157 1.00 97.38 93 VAL A CA 1
ATOM 729 C C . VAL A 1 93 ? 2.611 9.561 -3.092 1.00 97.38 93 VAL A C 1
ATOM 731 O O . VAL A 1 93 ? 1.720 8.821 -2.678 1.00 97.38 93 VAL A O 1
ATOM 734 N N . SER A 1 94 ? 2.691 9.921 -4.379 1.00 96.56 94 SER A N 1
ATOM 735 C CA . SER A 1 94 ? 1.726 9.465 -5.388 1.00 96.56 94 SER A CA 1
ATOM 736 C C . SER A 1 94 ? 1.796 7.952 -5.582 1.00 96.56 94 SER A C 1
ATOM 738 O O . SER A 1 94 ? 0.761 7.298 -5.620 1.00 96.56 94 SER A O 1
ATOM 740 N N . THR A 1 95 ? 3.003 7.382 -5.632 1.00 97.44 95 THR A N 1
ATOM 741 C CA . THR A 1 95 ? 3.202 5.931 -5.773 1.00 97.44 95 THR A CA 1
ATOM 742 C C . THR A 1 95 ? 2.740 5.153 -4.539 1.00 97.44 95 THR A C 1
ATOM 744 O O . THR A 1 95 ? 2.153 4.083 -4.667 1.00 97.44 95 THR A O 1
ATOM 747 N N . VAL A 1 96 ? 2.941 5.693 -3.334 1.00 98.62 96 VAL A N 1
ATOM 748 C CA . VAL A 1 96 ? 2.420 5.095 -2.095 1.00 98.62 96 VAL A CA 1
ATOM 749 C C . VAL A 1 96 ? 0.894 5.166 -2.067 1.00 98.62 96 VAL A C 1
ATOM 751 O O . VAL A 1 96 ? 0.251 4.204 -1.655 1.00 98.62 96 VAL A O 1
ATOM 754 N N . HIS A 1 97 ? 0.283 6.254 -2.548 1.00 98.44 97 HIS A N 1
ATOM 755 C CA . HIS A 1 97 ? -1.167 6.299 -2.740 1.00 98.44 97 HIS A CA 1
ATOM 756 C C . HIS A 1 97 ? -1.663 5.306 -3.789 1.00 98.44 97 HIS A C 1
ATOM 758 O O . HIS A 1 97 ? -2.698 4.690 -3.559 1.00 98.44 97 HIS A O 1
ATOM 764 N N . ASP A 1 98 ? -0.939 5.115 -4.888 1.00 97.94 98 ASP A N 1
ATOM 765 C CA . ASP A 1 98 ? -1.286 4.117 -5.899 1.00 97.94 98 ASP A CA 1
ATOM 766 C C . ASP A 1 98 ? -1.284 2.702 -5.294 1.00 97.94 98 ASP A C 1
ATOM 768 O O . ASP A 1 98 ? -2.287 1.990 -5.351 1.00 97.94 98 ASP A O 1
ATOM 772 N N . LEU A 1 99 ? -0.221 2.342 -4.564 1.00 98.75 99 LEU A N 1
ATOM 773 C CA . LEU A 1 99 ? -0.155 1.073 -3.836 1.00 98.75 99 LEU A CA 1
ATOM 774 C C . LEU A 1 99 ? -1.268 0.949 -2.781 1.00 98.75 99 LEU A C 1
ATOM 776 O O . LEU A 1 99 ? -1.906 -0.097 -2.677 1.00 98.75 99 LEU A O 1
ATOM 780 N N . LYS A 1 100 ? -1.553 2.018 -2.029 1.00 98.75 100 LYS A N 1
ATOM 781 C CA . LYS A 1 100 ? -2.658 2.061 -1.058 1.00 98.75 100 LYS A CA 1
ATOM 782 C C . LYS A 1 100 ? -3.993 1.761 -1.741 1.00 98.75 100 LYS A C 1
ATOM 784 O O . LYS A 1 100 ? -4.777 0.966 -1.232 1.00 98.75 100 LYS A O 1
ATOM 789 N N . LEU A 1 101 ? -4.262 2.397 -2.882 1.00 98.25 101 LEU A N 1
ATOM 790 C CA . LEU A 1 101 ? -5.496 2.214 -3.648 1.00 98.25 101 LEU A CA 1
ATOM 791 C C . LEU A 1 101 ? -5.586 0.810 -4.252 1.00 98.25 101 LEU A C 1
ATOM 793 O O . LEU A 1 101 ? -6.668 0.227 -4.239 1.00 98.25 101 LEU A O 1
ATOM 797 N N . LEU A 1 102 ? -4.467 0.243 -4.709 1.00 98.31 102 LEU A N 1
ATOM 798 C CA . LEU A 1 102 ? -4.384 -1.147 -5.155 1.00 98.31 102 LEU A CA 1
ATOM 799 C C . LEU A 1 102 ? -4.779 -2.116 -4.028 1.00 98.31 102 LEU A C 1
ATOM 801 O O . LEU A 1 102 ? -5.670 -2.944 -4.211 1.00 98.31 102 LEU A O 1
ATOM 805 N N . LEU A 1 103 ? -4.174 -1.978 -2.845 1.00 98.75 103 LEU A N 1
ATOM 806 C CA . LEU A 1 103 ? -4.482 -2.821 -1.684 1.00 98.75 103 LEU A CA 1
ATOM 807 C C . LEU A 1 103 ? -5.926 -2.628 -1.196 1.00 98.75 103 LEU A C 1
ATOM 809 O O . LEU A 1 103 ? -6.597 -3.601 -0.858 1.00 98.75 103 LEU A O 1
ATOM 813 N N . LEU A 1 104 ? -6.442 -1.395 -1.208 1.00 98.31 104 LEU A N 1
ATOM 814 C CA . LEU A 1 104 ? -7.848 -1.116 -0.902 1.00 98.31 104 LEU A CA 1
ATOM 815 C C . LEU A 1 104 ? -8.799 -1.745 -1.920 1.00 98.31 104 LEU A C 1
ATOM 817 O O . LEU A 1 104 ? -9.871 -2.195 -1.533 1.00 98.31 104 LEU A O 1
ATOM 821 N N . ARG A 1 105 ? -8.423 -1.801 -3.203 1.00 97.56 105 ARG A N 1
ATOM 822 C CA . ARG A 1 105 ? -9.236 -2.440 -4.244 1.00 97.56 105 ARG A CA 1
ATOM 823 C C . ARG A 1 105 ? -9.423 -3.928 -3.953 1.00 97.56 105 ARG A C 1
ATOM 825 O O . ARG A 1 105 ? -10.556 -4.395 -4.002 1.00 97.56 105 ARG A O 1
ATOM 832 N N . PHE A 1 106 ? -8.359 -4.633 -3.555 1.00 98.31 106 PHE A N 1
ATOM 833 C CA . PHE A 1 106 ? -8.468 -6.003 -3.036 1.00 98.31 106 PHE A CA 1
ATOM 834 C C . PHE A 1 106 ? -9.335 -6.062 -1.778 1.00 98.31 106 PHE A C 1
ATOM 836 O O . PHE A 1 106 ? -10.266 -6.855 -1.691 1.00 98.31 106 PHE A O 1
ATOM 843 N N . ALA A 1 107 ? -9.064 -5.206 -0.799 1.00 98.31 107 ALA A N 1
ATOM 844 C CA . ALA A 1 107 ? -9.753 -5.264 0.483 1.00 98.31 107 ALA A CA 1
ATOM 845 C C . ALA A 1 107 ? -11.256 -4.929 0.407 1.00 98.31 107 ALA A C 1
ATOM 847 O O . ALA A 1 107 ? -12.019 -5.297 1.295 1.00 98.31 107 ALA A O 1
ATOM 848 N N . GLN A 1 108 ? -11.674 -4.232 -0.650 1.00 97.44 108 GLN A N 1
ATOM 849 C CA . GLN A 1 108 ? -13.064 -3.896 -0.967 1.00 97.44 108 GLN A CA 1
ATOM 850 C C . GLN A 1 108 ? -13.657 -4.791 -2.066 1.00 97.44 108 GLN A C 1
ATOM 852 O O . GLN A 1 108 ? -14.751 -4.499 -2.541 1.00 97.44 108 GLN A O 1
ATOM 857 N N . GLU A 1 109 ? -12.925 -5.820 -2.508 1.00 96.44 109 GLU A N 1
ATOM 858 C CA . GLU A 1 109 ? -13.346 -6.772 -3.549 1.00 96.44 109 GLU A CA 1
ATOM 859 C C . GLU A 1 109 ? -13.799 -6.080 -4.853 1.00 96.44 109 GLU A C 1
ATOM 861 O O . GLU A 1 109 ? -14.678 -6.546 -5.577 1.00 96.44 109 GLU A O 1
ATOM 866 N N . LYS A 1 110 ? -13.188 -4.932 -5.165 1.00 95.31 110 LYS A N 1
ATOM 867 C CA . LYS A 1 110 ? -13.511 -4.120 -6.342 1.00 95.31 110 LYS A CA 1
ATOM 868 C C . LYS A 1 110 ? -12.888 -4.711 -7.606 1.00 95.31 110 LYS A C 1
ATOM 870 O O . LYS A 1 110 ? -11.767 -5.216 -7.597 1.00 95.31 110 LYS A O 1
ATOM 875 N N . SER A 1 111 ? -13.590 -4.570 -8.729 1.00 92.56 111 SER A N 1
ATOM 876 C CA . SER A 1 111 ? -13.122 -5.047 -10.032 1.00 92.56 111 SER A CA 1
ATOM 877 C C . SER A 1 111 ? -11.835 -4.347 -10.478 1.00 92.56 111 SER A C 1
ATOM 879 O O . SER A 1 111 ? -11.680 -3.139 -10.317 1.00 92.56 111 SER A O 1
ATOM 881 N N . PHE A 1 112 ? -10.925 -5.089 -11.108 1.00 91.31 112 PHE A N 1
ATOM 882 C CA . PHE A 1 112 ? -9.730 -4.548 -11.775 1.00 91.31 112 PHE A CA 1
ATOM 883 C C . PHE A 1 112 ? -9.968 -4.224 -13.259 1.00 91.31 112 PHE A C 1
ATOM 885 O O . PHE A 1 112 ? -9.090 -3.679 -13.933 1.00 91.31 112 PHE A O 1
ATOM 892 N N . HIS A 1 113 ? -11.149 -4.565 -13.779 1.00 85.56 113 HIS A N 1
ATOM 893 C CA . HIS A 1 113 ? -11.493 -4.402 -15.187 1.00 85.56 113 HIS A CA 1
ATOM 894 C C . HIS A 1 113 ? -12.349 -3.159 -15.456 1.00 85.56 113 HIS A C 1
ATOM 896 O O . HIS A 1 113 ? -12.161 -2.525 -16.489 1.00 85.56 113 HIS A O 1
ATOM 902 N N . GLU A 1 114 ? -13.253 -2.799 -14.539 1.00 81.19 114 GLU A N 1
ATOM 903 C CA . GLU A 1 114 ? -14.296 -1.780 -14.762 1.00 81.19 114 GLU A CA 1
ATOM 904 C C . GLU A 1 114 ? -13.765 -0.407 -15.203 1.00 81.19 114 GLU A C 1
ATOM 906 O O . GLU A 1 114 ? -14.386 0.228 -16.051 1.00 81.19 114 GLU A O 1
ATOM 911 N N . ASP A 1 115 ? -12.613 0.028 -14.682 1.00 76.19 115 ASP A N 1
ATOM 912 C CA . ASP A 1 115 ? -12.077 1.366 -14.956 1.00 76.19 115 ASP A CA 1
ATOM 913 C C . ASP A 1 115 ? -11.242 1.413 -16.250 1.00 76.19 115 ASP A C 1
ATOM 915 O O . ASP A 1 115 ? -11.640 1.996 -17.257 1.00 76.19 115 ASP A O 1
ATOM 919 N N . ALA A 1 116 ? -10.054 0.798 -16.227 1.00 75.38 116 ALA A N 1
ATOM 920 C CA . ALA A 1 116 ? -9.062 0.885 -17.304 1.00 75.38 116 ALA A CA 1
ATOM 921 C C . ALA A 1 116 ? -8.815 -0.455 -18.025 1.00 75.38 116 ALA A C 1
ATOM 923 O O . ALA A 1 116 ? -7.890 -0.558 -18.831 1.00 75.38 116 ALA A O 1
ATOM 924 N N . GLY A 1 117 ? -9.626 -1.486 -17.749 1.00 75.69 117 GLY A N 1
ATOM 925 C CA . GLY A 1 117 ? -9.483 -2.807 -18.366 1.00 75.69 117 GLY A CA 1
ATOM 926 C C . GLY A 1 117 ? -8.189 -3.512 -17.966 1.00 75.69 117 GLY A C 1
ATOM 927 O O . GLY A 1 117 ? -7.525 -4.088 -18.817 1.00 75.69 117 GLY A O 1
ATOM 928 N N . GLY A 1 118 ? -7.807 -3.419 -16.691 1.00 72.12 118 GLY A N 1
ATOM 929 C CA . GLY A 1 118 ? -6.475 -3.764 -16.216 1.00 72.12 118 GLY A CA 1
ATOM 930 C C . GLY A 1 118 ? -6.137 -5.238 -16.280 1.00 72.12 118 GLY A C 1
ATOM 931 O O . GLY A 1 118 ? -5.071 -5.542 -16.757 1.00 72.12 118 GLY A O 1
ATOM 932 N N . GLY A 1 119 ? -6.989 -6.138 -15.797 1.00 85.00 119 GLY A N 1
ATOM 933 C CA . GLY A 1 119 ? -6.683 -7.568 -15.689 1.00 85.00 119 GLY A CA 1
ATOM 934 C C . GLY A 1 119 ? -7.456 -8.217 -14.547 1.00 85.00 119 GLY A C 1
ATOM 935 O O . GLY A 1 119 ? -8.463 -7.671 -14.100 1.00 85.00 119 GLY A O 1
ATOM 936 N N . GLY A 1 120 ? -6.994 -9.375 -14.072 1.00 91.75 120 GLY A N 1
ATOM 937 C CA . GLY A 1 120 ? -7.584 -10.075 -12.928 1.00 91.75 120 GLY A CA 1
ATOM 938 C C . GLY A 1 120 ? -6.878 -9.763 -11.599 1.00 91.75 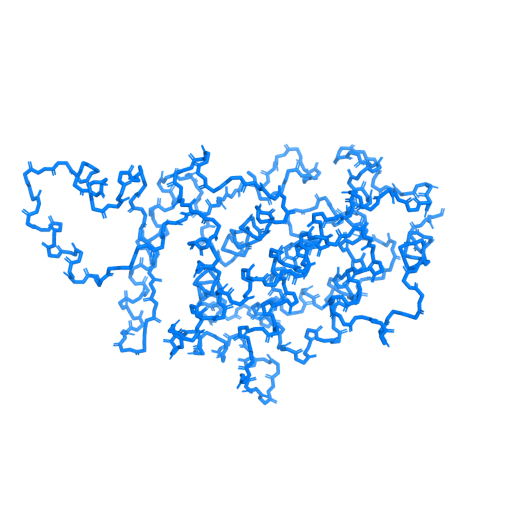120 GLY A C 1
ATOM 939 O O . GLY A 1 120 ? -5.823 -9.125 -11.589 1.00 91.75 120 GLY A O 1
ATOM 940 N N . PRO A 1 121 ? -7.401 -10.251 -10.462 1.00 94.88 121 PRO A N 1
ATOM 941 C CA . PRO A 1 121 ? -6.751 -10.094 -9.160 1.00 94.88 121 PRO A CA 1
ATOM 942 C C . PRO A 1 121 ? -5.296 -10.595 -9.140 1.00 94.88 121 PRO A C 1
ATOM 944 O O . PRO A 1 121 ? -4.411 -9.903 -8.650 1.00 94.88 121 PRO A O 1
ATOM 947 N N . GLN A 1 122 ? -5.008 -11.746 -9.757 1.00 94.75 122 GLN A N 1
ATOM 948 C CA . GLN A 1 122 ? -3.656 -12.318 -9.769 1.00 94.75 122 GLN A CA 1
ATOM 949 C C . GLN A 1 122 ? -2.628 -11.414 -10.470 1.00 94.75 122 GLN A C 1
ATOM 951 O O . GLN A 1 122 ? -1.547 -11.182 -9.932 1.00 94.75 122 GLN A O 1
ATOM 956 N N . SER A 1 123 ? -2.959 -10.855 -11.641 1.00 94.06 123 SER A N 1
ATOM 957 C CA . SER A 1 123 ? -2.042 -9.966 -12.370 1.00 94.06 123 SER A CA 1
ATOM 958 C C . SER A 1 123 ? -1.754 -8.680 -11.594 1.00 94.06 123 SER A C 1
ATOM 960 O O . SER A 1 123 ? -0.634 -8.176 -11.610 1.00 94.06 123 SER A O 1
ATOM 962 N N . ASN A 1 124 ? -2.739 -8.181 -10.850 1.00 96.31 124 ASN A N 1
ATOM 963 C CA . ASN A 1 124 ? -2.581 -7.003 -10.006 1.00 96.31 124 ASN A CA 1
ATOM 964 C C . ASN A 1 124 ? -1.841 -7.310 -8.689 1.00 96.31 124 ASN A C 1
ATOM 966 O O . ASN A 1 124 ? -1.187 -6.423 -8.149 1.00 96.31 124 ASN A O 1
ATOM 970 N N . MET A 1 125 ? -1.841 -8.557 -8.207 1.00 97.44 125 MET A N 1
ATOM 971 C CA . MET A 1 125 ? -1.014 -8.965 -7.062 1.00 97.44 125 MET A CA 1
ATOM 972 C C . MET A 1 125 ? 0.481 -8.920 -7.414 1.00 97.44 125 MET A C 1
ATOM 974 O O . MET A 1 125 ? 1.299 -8.440 -6.627 1.00 97.44 125 MET A O 1
ATOM 978 N N . HIS A 1 126 ? 0.828 -9.320 -8.643 1.00 96.94 126 HIS A N 1
ATOM 979 C CA . HIS A 1 126 ? 2.194 -9.223 -9.166 1.00 96.94 126 HIS A CA 1
ATOM 980 C C . HIS A 1 126 ? 2.706 -7.782 -9.295 1.00 96.94 126 HIS A C 1
ATOM 982 O O . HIS A 1 126 ? 3.911 -7.578 -9.377 1.00 96.94 126 HIS A O 1
ATOM 988 N N . LEU A 1 127 ? 1.828 -6.772 -9.305 1.00 96.50 127 LEU A N 1
ATOM 989 C CA . LEU A 1 127 ? 2.207 -5.361 -9.435 1.00 96.50 127 LEU A CA 1
ATOM 990 C C . LEU A 1 127 ? 2.806 -4.774 -8.141 1.00 96.50 127 LEU A C 1
ATOM 992 O O . LEU A 1 127 ? 3.648 -3.876 -8.201 1.00 96.50 127 LEU A O 1
ATOM 996 N N . ILE A 1 128 ? 2.408 -5.296 -6.976 1.00 98.31 128 ILE A N 1
ATOM 997 C CA . ILE A 1 128 ? 2.779 -4.789 -5.642 1.00 98.31 128 ILE A CA 1
ATOM 998 C C . ILE A 1 128 ? 4.288 -4.536 -5.458 1.00 98.31 128 ILE A C 1
ATOM 1000 O O . ILE A 1 128 ? 4.646 -3.418 -5.072 1.00 98.31 128 ILE A O 1
ATOM 1004 N N . PRO A 1 129 ? 5.197 -5.503 -5.715 1.00 97.69 129 PRO A N 1
ATOM 1005 C CA . PRO A 1 129 ? 6.619 -5.288 -5.456 1.00 97.69 129 PRO A CA 1
ATOM 1006 C C . PRO A 1 129 ? 7.214 -4.195 -6.351 1.00 97.69 129 PRO A C 1
ATOM 1008 O O . PRO A 1 129 ? 8.173 -3.535 -5.964 1.00 97.69 129 PRO A O 1
ATOM 1011 N N . TYR A 1 130 ? 6.626 -3.946 -7.519 1.00 97.25 130 TYR A N 1
ATOM 1012 C CA . TYR A 1 130 ? 7.135 -2.968 -8.476 1.00 97.25 130 TYR A CA 1
ATOM 1013 C C . TYR A 1 130 ? 6.650 -1.548 -8.182 1.00 97.25 130 TYR A C 1
ATOM 1015 O O . TYR A 1 130 ? 7.428 -0.607 -8.335 1.00 97.25 130 TYR A O 1
ATOM 1023 N N . LEU A 1 131 ? 5.431 -1.383 -7.651 1.00 98.00 131 LEU A N 1
ATOM 1024 C CA . LEU A 1 131 ? 5.017 -0.109 -7.048 1.00 98.00 131 LEU A CA 1
ATOM 1025 C C . LEU A 1 131 ? 5.888 0.229 -5.829 1.00 98.00 131 LEU A C 1
ATOM 1027 O O . LEU A 1 131 ? 6.345 1.366 -5.703 1.00 98.00 131 LEU A O 1
ATOM 1031 N N . LEU A 1 132 ? 6.189 -0.763 -4.977 1.00 98.19 132 LEU A N 1
ATOM 1032 C CA . LEU A 1 132 ? 7.137 -0.592 -3.869 1.00 98.19 132 LEU A CA 1
ATOM 1033 C C . LEU A 1 132 ? 8.516 -0.161 -4.378 1.00 98.19 132 LEU A C 1
ATOM 1035 O O . LEU A 1 132 ? 9.075 0.810 -3.876 1.00 98.19 132 LEU A O 1
ATOM 1039 N N . HIS A 1 133 ? 9.048 -0.825 -5.406 1.00 97.75 133 HIS A N 1
ATOM 1040 C CA . HIS A 1 133 ? 10.362 -0.496 -5.953 1.00 97.75 133 HIS A CA 1
ATOM 1041 C C . HIS A 1 133 ? 10.429 0.934 -6.509 1.00 97.75 133 HIS A C 1
ATOM 1043 O O . HIS A 1 133 ? 11.405 1.640 -6.261 1.00 97.75 133 HIS A O 1
ATOM 1049 N N . MET A 1 134 ? 9.383 1.399 -7.200 1.00 97.31 134 MET A N 1
ATOM 1050 C CA . MET A 1 134 ? 9.316 2.785 -7.677 1.00 97.31 134 MET A CA 1
ATOM 1051 C C . MET A 1 134 ? 9.289 3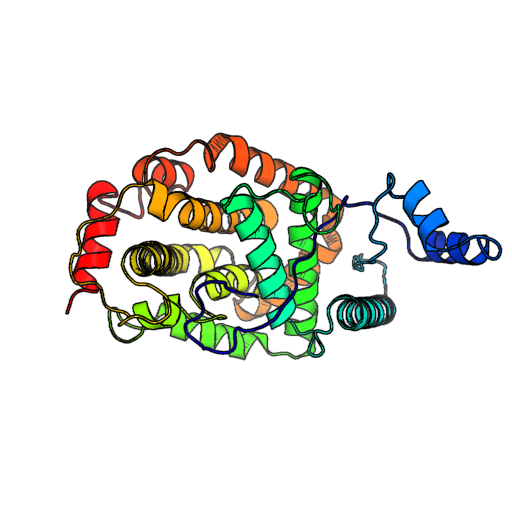.794 -6.524 1.00 97.31 134 MET A C 1
ATOM 1053 O O . MET A 1 134 ? 10.029 4.780 -6.558 1.00 97.31 134 MET A O 1
ATOM 1057 N N . ALA A 1 135 ? 8.484 3.544 -5.485 1.00 98.19 135 ALA A N 1
ATOM 1058 C CA . ALA A 1 135 ? 8.446 4.408 -4.307 1.00 98.19 135 ALA A CA 1
ATOM 1059 C C . ALA A 1 135 ? 9.822 4.465 -3.622 1.00 98.19 135 ALA A C 1
ATOM 1061 O O . ALA A 1 135 ? 10.328 5.551 -3.336 1.00 98.19 135 ALA A O 1
ATOM 1062 N N . LEU A 1 136 ? 10.460 3.307 -3.430 1.00 98.38 136 LEU A N 1
ATOM 1063 C CA . LEU A 1 136 ? 11.790 3.189 -2.834 1.00 98.38 136 LEU A CA 1
ATOM 1064 C C . LEU A 1 136 ? 12.868 3.888 -3.662 1.00 98.38 136 LEU A C 1
ATOM 1066 O O . LEU A 1 136 ? 13.726 4.556 -3.090 1.00 98.38 136 LEU A O 1
ATOM 1070 N N . TYR A 1 137 ? 12.820 3.791 -4.994 1.00 97.81 137 TYR A N 1
ATOM 1071 C CA . TYR A 1 137 ? 13.762 4.492 -5.866 1.00 97.81 137 TYR A CA 1
ATOM 1072 C C . TYR A 1 137 ? 13.726 6.002 -5.618 1.00 97.81 137 TYR A C 1
ATOM 1074 O O . TYR A 1 137 ? 14.767 6.622 -5.392 1.00 97.81 137 TYR A O 1
ATOM 1082 N N . VAL A 1 138 ? 12.530 6.597 -5.588 1.00 97.62 138 VAL A N 1
ATOM 1083 C CA . VAL A 1 138 ? 12.370 8.033 -5.327 1.00 97.62 138 VAL A CA 1
ATOM 1084 C C . VAL A 1 138 ? 12.770 8.377 -3.887 1.00 97.62 138 VAL A C 1
ATOM 1086 O O . VAL A 1 138 ? 13.469 9.367 -3.676 1.00 97.62 138 VAL A O 1
ATOM 1089 N N . ILE A 1 139 ? 12.406 7.557 -2.894 1.00 98.38 139 ILE A N 1
ATOM 1090 C CA . ILE A 1 139 ? 12.794 7.763 -1.485 1.00 98.38 139 ILE A CA 1
ATOM 1091 C C . ILE A 1 139 ? 14.321 7.767 -1.314 1.00 98.38 139 ILE A C 1
ATOM 1093 O O . ILE A 1 139 ? 14.871 8.661 -0.664 1.00 98.38 139 ILE A O 1
ATOM 1097 N N . ASN A 1 140 ? 15.010 6.799 -1.919 1.00 98.06 140 ASN A N 1
ATOM 1098 C CA . ASN A 1 140 ? 16.457 6.629 -1.804 1.00 98.06 140 ASN A CA 1
ATOM 1099 C C . ASN A 1 140 ? 17.218 7.734 -2.552 1.00 98.06 140 ASN A C 1
ATOM 1101 O O . ASN A 1 140 ? 18.142 8.333 -2.001 1.00 98.06 140 ASN A O 1
ATOM 1105 N N . THR A 1 141 ? 16.805 8.062 -3.780 1.00 97.06 141 THR A N 1
ATOM 1106 C CA . THR A 1 141 ? 17.463 9.098 -4.601 1.00 97.06 141 THR A CA 1
ATOM 1107 C C . THR A 1 141 ? 17.260 10.509 -4.049 1.00 97.06 141 THR A C 1
ATOM 1109 O O . THR A 1 141 ? 18.194 11.310 -4.055 1.00 97.06 141 THR A O 1
ATOM 1112 N N . THR A 1 142 ? 16.079 10.808 -3.497 1.00 96.81 142 THR A N 1
ATOM 1113 C CA . THR A 1 142 ? 15.791 12.099 -2.841 1.00 96.81 142 THR A CA 1
ATOM 1114 C C . THR A 1 142 ? 16.228 12.150 -1.377 1.00 96.81 142 THR A C 1
ATOM 1116 O O . THR A 1 142 ? 16.170 13.212 -0.757 1.00 96.81 142 THR A O 1
ATOM 1119 N N . ARG A 1 143 ? 16.696 11.020 -0.829 1.00 96.88 143 ARG A N 1
ATOM 1120 C CA . ARG A 1 143 ? 17.174 10.867 0.553 1.00 96.88 143 ARG A CA 1
ATOM 1121 C C . ARG A 1 143 ? 16.152 11.329 1.599 1.00 96.88 143 ARG A C 1
ATOM 1123 O O . ARG A 1 143 ? 16.526 11.856 2.646 1.00 96.88 143 ARG A O 1
ATOM 1130 N N . CYS A 1 144 ? 14.859 11.136 1.332 1.00 96.88 144 CYS A N 1
ATOM 1131 C CA . CYS A 1 144 ? 13.795 11.546 2.251 1.00 96.88 144 CYS A CA 1
ATOM 1132 C C . CYS A 1 144 ? 13.462 10.496 3.323 1.00 96.88 144 CYS A C 1
ATOM 1134 O O . CYS A 1 144 ? 12.766 10.832 4.278 1.00 96.88 144 CYS A O 1
ATOM 1136 N N . GLY A 1 145 ? 13.984 9.266 3.222 1.00 97.00 145 GLY A N 1
ATOM 1137 C CA . GLY A 1 145 ? 13.626 8.149 4.109 1.00 97.00 145 GLY A CA 1
ATOM 1138 C C . GLY A 1 145 ? 13.730 8.472 5.604 1.00 97.00 145 GLY A C 1
ATOM 1139 O O . GLY A 1 145 ? 12.786 8.230 6.344 1.00 97.00 145 GLY A O 1
ATOM 1140 N N . GLY A 1 146 ? 14.816 9.116 6.045 1.00 96.75 146 GLY A N 1
ATOM 1141 C CA . GLY A 1 146 ? 14.983 9.496 7.456 1.00 96.75 146 GLY A CA 1
ATOM 1142 C C . GLY A 1 146 ? 14.034 10.603 7.939 1.00 96.75 146 GLY A C 1
ATOM 1143 O O . GLY A 1 146 ? 13.770 10.707 9.133 1.00 96.75 146 GLY A O 1
ATOM 1144 N N . ARG A 1 147 ? 13.510 11.443 7.036 1.00 97.44 147 ARG A N 1
ATOM 1145 C CA . ARG A 1 147 ? 12.446 12.405 7.368 1.00 97.44 147 ARG A CA 1
ATOM 1146 C C . ARG A 1 147 ? 11.107 11.686 7.495 1.00 97.44 147 ARG A C 1
ATOM 1148 O O . ARG A 1 147 ? 10.385 11.932 8.453 1.00 97.44 147 ARG A O 1
ATOM 1155 N N . GLU A 1 148 ? 10.797 10.807 6.546 1.00 97.69 148 GLU A N 1
ATOM 1156 C CA . GLU A 1 148 ? 9.521 10.090 6.543 1.00 97.69 148 GLU A CA 1
ATOM 1157 C C . GLU A 1 148 ? 9.418 9.053 7.662 1.00 97.69 148 GLU A C 1
ATOM 1159 O O . GLU A 1 148 ? 8.327 8.854 8.187 1.00 97.69 148 GLU A O 1
ATOM 1164 N N . GLU A 1 149 ? 10.533 8.459 8.100 1.00 96.81 149 GLU A N 1
ATOM 1165 C CA . GLU A 1 149 ? 10.549 7.631 9.311 1.00 96.81 149 GLU A CA 1
ATOM 1166 C C . GLU A 1 149 ? 10.103 8.456 10.518 1.00 96.81 149 GLU A C 1
ATOM 1168 O O . GLU A 1 149 ? 9.179 8.046 11.214 1.00 96.81 149 GLU A O 1
ATOM 1173 N N . LYS A 1 150 ? 10.669 9.656 10.718 1.00 97.06 150 LYS A N 1
ATOM 1174 C CA . LYS A 1 150 ? 10.301 10.514 11.854 1.00 97.06 150 LYS A CA 1
ATOM 1175 C C . LYS A 1 150 ? 8.824 10.895 11.819 1.00 97.06 150 LYS A C 1
ATOM 1177 O O . LYS A 1 150 ? 8.176 10.936 12.863 1.00 97.06 150 LYS A O 1
ATOM 1182 N N . ASN A 1 151 ? 8.291 11.161 10.626 1.00 97.00 151 ASN A N 1
ATOM 1183 C CA . ASN A 1 151 ? 6.868 11.437 10.439 1.00 97.00 151 ASN A CA 1
ATOM 1184 C C . ASN A 1 151 ? 6.012 10.214 10.806 1.00 97.00 151 ASN A C 1
ATOM 1186 O O . ASN A 1 151 ? 5.038 10.342 11.546 1.00 97.00 151 ASN A O 1
ATOM 1190 N N . LEU A 1 152 ? 6.403 9.025 10.340 1.00 97.00 152 LEU A N 1
ATOM 1191 C CA . LEU A 1 152 ? 5.718 7.766 10.629 1.00 97.00 152 LEU A CA 1
ATOM 1192 C C . LEU A 1 152 ? 5.785 7.401 12.124 1.00 97.00 152 LEU A C 1
ATOM 1194 O O . LEU A 1 152 ? 4.777 6.986 12.698 1.00 97.00 152 LEU A O 1
ATOM 1198 N N . ALA A 1 153 ? 6.930 7.610 12.776 1.00 95.69 153 ALA A N 1
ATOM 1199 C CA . ALA A 1 153 ? 7.099 7.448 14.216 1.00 95.69 153 ALA A CA 1
ATOM 1200 C C . ALA A 1 153 ? 6.196 8.421 14.988 1.00 95.69 153 ALA A C 1
ATOM 1202 O O . ALA A 1 153 ? 5.432 7.992 15.848 1.00 95.69 153 ALA A O 1
ATOM 1203 N N . SER A 1 154 ? 6.183 9.704 14.609 1.00 94.69 154 SER A N 1
ATOM 1204 C CA . SER A 1 154 ? 5.296 10.707 15.211 1.00 94.69 154 SER A CA 1
ATOM 1205 C C . SER A 1 154 ? 3.813 10.351 15.049 1.00 94.69 154 SER A C 1
ATOM 1207 O O . SER A 1 154 ? 3.033 10.515 15.988 1.00 94.69 154 SER A O 1
ATOM 1209 N N . TYR A 1 155 ? 3.420 9.809 13.892 1.00 94.75 155 TYR A N 1
ATOM 1210 C CA . TYR A 1 155 ? 2.070 9.294 13.659 1.00 94.75 155 TYR A CA 1
ATOM 1211 C C . TYR A 1 155 ? 1.710 8.143 14.619 1.00 94.75 155 TYR A C 1
ATOM 1213 O O . TYR A 1 155 ? 0.596 8.121 15.149 1.00 94.75 155 TYR A O 1
ATOM 1221 N N . LEU A 1 156 ? 2.639 7.213 14.870 1.00 94.12 156 LEU A N 1
ATOM 1222 C CA . LEU A 1 156 ? 2.434 6.065 15.763 1.00 94.12 156 LEU A CA 1
ATOM 1223 C C . LEU A 1 156 ? 2.467 6.430 17.253 1.00 94.12 156 LEU A C 1
ATOM 1225 O O . LEU A 1 156 ? 1.766 5.802 18.046 1.00 94.12 156 LEU A O 1
ATOM 1229 N N . GLU A 1 157 ? 3.273 7.421 17.631 1.00 90.06 157 GLU A N 1
ATOM 1230 C CA . GLU A 1 157 ? 3.455 7.888 19.013 1.00 90.06 157 GLU A CA 1
ATOM 1231 C C . GLU A 1 157 ? 2.394 8.908 19.450 1.00 90.06 157 GLU A C 1
ATOM 1233 O O . GLU A 1 157 ? 2.253 9.185 20.641 1.00 90.06 157 GLU A O 1
ATOM 1238 N N . CYS A 1 158 ? 1.621 9.455 18.507 1.00 82.69 158 CYS A N 1
ATOM 1239 C CA . CYS A 1 158 ? 0.517 10.365 18.791 1.00 82.69 158 CYS A CA 1
ATOM 1240 C C . CYS A 1 158 ? -0.489 9.717 19.764 1.00 82.69 158 CYS A C 1
ATOM 1242 O O . CYS A 1 158 ? -1.122 8.709 19.432 1.00 82.69 158 CYS A O 1
ATOM 1244 N N . GLY A 1 159 ? -0.641 10.307 20.958 1.00 71.38 159 GLY A N 1
ATOM 1245 C CA . GLY A 1 159 ? -1.533 9.823 22.016 1.00 71.38 159 GLY A CA 1
ATOM 1246 C C . GLY A 1 159 ? -2.994 9.684 21.572 1.00 71.38 159 GLY A C 1
ATOM 1247 O O . GLY A 1 159 ? -3.436 10.324 20.614 1.00 71.38 159 GLY A O 1
ATOM 1248 N N . SER A 1 160 ? -3.748 8.817 22.255 1.00 63.9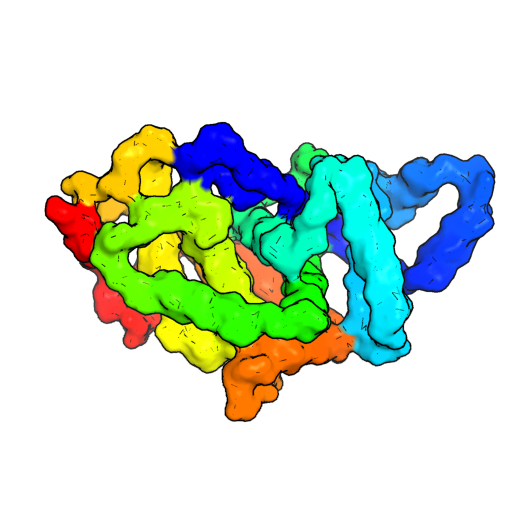7 160 SER A N 1
ATOM 1249 C CA . SER A 1 160 ? -5.179 8.616 22.003 1.00 63.97 160 SER A CA 1
ATOM 1250 C C . SER A 1 160 ? -5.952 9.923 22.213 1.00 63.97 160 SER A C 1
ATOM 1252 O O . SER A 1 160 ? -5.758 10.603 23.216 1.00 63.97 160 SER A O 1
ATOM 1254 N N . GLY A 1 161 ? -6.820 10.276 21.262 1.00 64.31 161 GLY A N 1
ATOM 1255 C CA . GLY A 1 161 ? -7.751 11.405 21.378 1.00 64.31 161 GLY A CA 1
ATOM 1256 C C . GLY A 1 161 ? -7.336 12.692 20.657 1.00 64.31 161 GLY A C 1
ATOM 1257 O O . GLY A 1 161 ? -8.176 13.286 19.996 1.00 64.31 161 GLY A O 1
ATOM 1258 N N . GLU A 1 162 ? -6.064 13.107 20.676 1.00 64.75 162 GLU A N 1
ATOM 1259 C CA . GLU A 1 162 ? -5.728 14.468 20.205 1.00 64.75 162 GLU A CA 1
ATOM 1260 C C . GLU A 1 162 ? -5.810 14.657 18.680 1.00 64.75 162 GLU A C 1
ATOM 1262 O O . GLU A 1 162 ? -6.036 15.778 18.230 1.00 64.75 162 GLU A O 1
ATOM 1267 N N . ARG A 1 163 ? -5.615 13.595 17.874 1.00 82.81 163 ARG A N 1
ATOM 1268 C CA . ARG A 1 163 ? -5.635 13.661 16.387 1.00 82.81 163 ARG A CA 1
ATOM 1269 C C . ARG A 1 163 ? -6.057 12.376 15.662 1.00 82.81 163 ARG A C 1
ATOM 1271 O O . ARG A 1 163 ? -5.992 12.303 14.435 1.00 82.81 163 ARG A O 1
ATOM 1278 N N . TRP A 1 164 ? -6.431 11.318 16.386 1.00 91.88 164 TRP A N 1
ATOM 1279 C CA . TRP A 1 164 ? -6.738 10.017 15.765 1.00 91.88 164 TRP A CA 1
ATOM 1280 C C . TRP A 1 164 ? -7.956 10.111 14.841 1.00 91.88 164 TRP A C 1
ATOM 1282 O O . TRP A 1 164 ? -7.910 9.642 13.699 1.00 91.88 164 TRP A O 1
ATOM 1292 N N . LEU A 1 165 ? -9.014 10.769 15.316 1.00 93.38 165 LEU A N 1
ATOM 1293 C CA . LEU A 1 165 ? -10.257 10.932 14.570 1.00 93.38 165 LEU A CA 1
ATOM 1294 C C . LEU A 1 165 ? -10.060 11.849 13.364 1.00 93.38 165 LEU A C 1
ATOM 1296 O O . LEU A 1 165 ? -10.400 11.441 12.261 1.00 93.38 165 LEU A O 1
ATOM 1300 N N . ASP A 1 166 ? -9.394 12.994 13.527 1.00 92.81 166 ASP A N 1
ATOM 1301 C CA . ASP A 1 166 ? -9.087 13.894 12.407 1.00 92.81 166 ASP A CA 1
ATOM 1302 C C . ASP A 1 166 ? -8.266 13.212 11.311 1.00 92.81 166 ASP A C 1
ATOM 1304 O O . ASP A 1 166 ? -8.644 13.240 10.140 1.00 92.81 166 ASP A O 1
ATOM 1308 N N . SER A 1 167 ? -7.201 12.496 11.689 1.00 94.56 167 SER A N 1
ATOM 1309 C CA . SER A 1 167 ? -6.360 11.778 10.723 1.00 94.56 167 SER A CA 1
ATOM 1310 C C . SER A 1 167 ? -7.116 10.704 9.936 1.00 94.56 167 SER A C 1
ATOM 1312 O O . SER A 1 167 ? -6.687 10.295 8.858 1.00 94.56 167 SER A O 1
ATOM 1314 N N . SER A 1 168 ? -8.255 10.233 10.457 1.00 96.00 168 SER A N 1
ATOM 1315 C CA . SER A 1 168 ? -9.097 9.258 9.766 1.00 96.00 168 SER A CA 1
ATOM 1316 C C . SER A 1 168 ? -9.775 9.856 8.531 1.00 96.00 168 SER A C 1
ATOM 1318 O O . SER A 1 168 ? -10.273 9.097 7.703 1.00 96.00 168 SER A O 1
ATOM 1320 N N . TYR A 1 169 ? -9.737 11.179 8.356 1.00 96.56 169 TYR A N 1
ATOM 1321 C CA . TYR A 1 169 ? -10.287 11.915 7.215 1.00 96.56 169 TYR A CA 1
ATOM 1322 C C . TYR A 1 169 ? -9.215 12.728 6.473 1.00 96.56 169 TYR A C 1
ATOM 1324 O O . TYR A 1 169 ? -9.525 13.693 5.773 1.00 96.56 169 TYR A O 1
ATOM 1332 N N . GLU A 1 170 ? -7.943 12.353 6.597 1.00 96.00 170 GLU A N 1
ATOM 1333 C CA . GLU A 1 170 ? -6.839 12.949 5.843 1.00 96.00 170 GLU A CA 1
ATOM 1334 C C . GLU A 1 170 ? -6.399 12.030 4.696 1.00 96.00 170 GLU A C 1
ATOM 1336 O O . GLU A 1 170 ? -6.432 10.804 4.814 1.00 96.00 170 GLU A O 1
ATOM 1341 N N . ALA A 1 171 ? -5.944 12.616 3.582 1.00 96.31 171 ALA A N 1
ATOM 1342 C CA . ALA A 1 171 ? -5.374 11.855 2.466 1.00 96.31 171 ALA A CA 1
ATOM 1343 C C . ALA A 1 171 ? -4.189 10.979 2.922 1.00 96.31 171 ALA A C 1
ATOM 1345 O O . ALA A 1 171 ? -4.130 9.786 2.599 1.00 96.31 171 ALA A O 1
ATOM 1346 N N . GLU A 1 172 ? -3.304 11.568 3.732 1.00 96.81 172 GLU A N 1
ATOM 1347 C CA . GLU A 1 172 ? -2.160 10.940 4.404 1.00 96.81 172 GLU A CA 1
ATOM 1348 C C . GLU A 1 172 ? -2.549 10.451 5.814 1.00 96.81 172 GLU A C 1
ATOM 1350 O O . GLU A 1 172 ? -1.869 10.705 6.802 1.00 96.81 172 GLU A O 1
ATOM 1355 N N . GLY A 1 173 ? -3.691 9.765 5.913 1.00 96.94 173 GLY A N 1
ATOM 1356 C CA . GLY A 1 173 ? -4.194 9.169 7.150 1.00 96.94 173 GLY A CA 1
ATOM 1357 C C . GLY A 1 173 ? -3.672 7.746 7.422 1.00 96.94 173 GLY A C 1
ATOM 1358 O O . GLY A 1 173 ? -2.725 7.278 6.782 1.00 96.94 173 GLY A O 1
ATOM 1359 N N . PRO A 1 174 ? -4.309 6.996 8.341 1.00 98.31 174 PRO A N 1
ATOM 1360 C CA . PRO A 1 174 ? -3.886 5.650 8.738 1.00 98.31 174 PRO A CA 1
ATOM 1361 C C . PRO A 1 174 ? -3.633 4.654 7.597 1.00 98.31 174 PRO A C 1
ATOM 1363 O O . PRO A 1 174 ? -2.663 3.899 7.652 1.00 98.31 174 PRO A O 1
ATOM 1366 N N . LEU A 1 175 ? -4.457 4.674 6.541 1.00 98.75 175 LEU A N 1
ATOM 1367 C CA . LEU A 1 175 ? -4.276 3.817 5.360 1.00 98.75 175 LEU A CA 1
ATOM 1368 C C . LEU A 1 175 ? -2.978 4.147 4.603 1.00 98.75 175 LEU A C 1
ATOM 1370 O O . LEU A 1 175 ? -2.282 3.247 4.134 1.00 98.75 175 LEU A O 1
ATOM 1374 N N . TYR A 1 176 ? -2.629 5.433 4.498 1.00 98.81 176 TYR A N 1
ATOM 1375 C CA . TYR A 1 176 ? -1.384 5.872 3.868 1.00 98.81 176 TYR A CA 1
ATOM 1376 C C . TYR A 1 176 ? -0.173 5.478 4.709 1.00 98.81 176 TYR A C 1
ATOM 1378 O O . TYR A 1 176 ? 0.727 4.828 4.188 1.00 98.81 176 TYR A O 1
ATOM 1386 N N . TRP A 1 177 ? -0.176 5.779 6.011 1.00 98.62 177 TRP A N 1
ATOM 1387 C CA . TRP A 1 177 ? 0.950 5.452 6.893 1.00 98.62 177 TRP A CA 1
ATOM 1388 C C . TRP A 1 177 ? 1.192 3.948 7.020 1.00 98.62 177 TRP A C 1
ATOM 1390 O O . TRP A 1 177 ? 2.341 3.517 7.062 1.00 98.62 177 TRP A O 1
ATOM 1400 N N . ALA A 1 178 ? 0.132 3.135 7.034 1.00 98.81 178 ALA A N 1
ATOM 1401 C CA 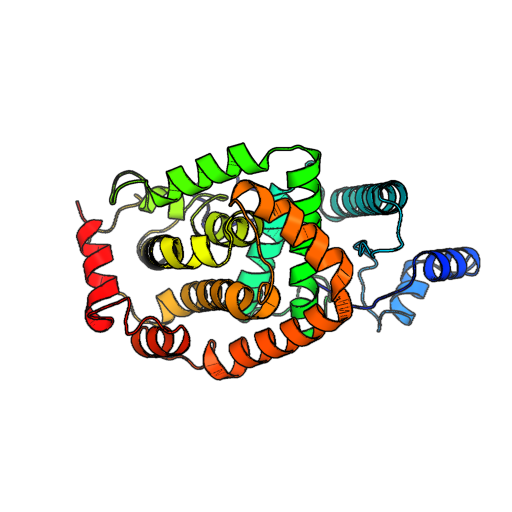. ALA A 1 178 ? 0.262 1.679 6.989 1.00 98.81 178 ALA A CA 1
ATOM 1402 C C . ALA A 1 178 ? 0.834 1.180 5.650 1.00 98.81 178 ALA A C 1
ATOM 1404 O O . ALA A 1 178 ? 1.553 0.191 5.631 1.00 98.81 178 ALA A O 1
ATOM 1405 N N . THR A 1 179 ? 0.565 1.864 4.535 1.00 98.88 179 THR A N 1
ATOM 1406 C CA . THR A 1 179 ? 1.184 1.521 3.243 1.00 98.88 179 THR A CA 1
ATOM 1407 C C . THR A 1 179 ? 2.644 1.966 3.195 1.00 98.88 179 THR A C 1
ATOM 1409 O O . THR A 1 179 ? 3.505 1.215 2.748 1.00 98.88 179 THR A O 1
ATOM 1412 N N . LEU A 1 180 ? 2.945 3.177 3.675 1.00 98.81 180 LEU A N 1
ATOM 1413 C CA . LEU A 1 180 ? 4.297 3.733 3.686 1.00 98.81 180 LEU A CA 1
ATOM 1414 C C . LEU A 1 180 ? 5.246 2.926 4.581 1.00 98.81 180 LEU A C 1
ATOM 1416 O O . LEU A 1 180 ? 6.439 2.856 4.284 1.00 98.81 180 LEU A O 1
ATOM 1420 N N . SER A 1 181 ? 4.737 2.285 5.639 1.00 98.69 181 SER A N 1
ATOM 1421 C CA . SER A 1 181 ? 5.558 1.425 6.495 1.00 98.69 181 SER A CA 1
ATOM 1422 C C . SER A 1 181 ? 6.244 0.312 5.698 1.00 98.69 181 SER A C 1
ATOM 1424 O O . SER A 1 181 ? 7.412 0.048 5.968 1.00 98.69 181 SER A O 1
ATOM 1426 N N . LEU A 1 182 ? 5.615 -0.236 4.645 1.00 98.69 182 LEU A N 1
ATOM 1427 C CA . LEU A 1 182 ? 6.232 -1.230 3.752 1.00 98.69 182 LEU A CA 1
ATOM 1428 C C . LEU A 1 182 ? 7.568 -0.745 3.166 1.00 98.69 182 LEU A C 1
ATOM 1430 O O . LEU A 1 182 ? 8.484 -1.542 2.969 1.00 98.69 182 LEU A O 1
ATOM 1434 N N . CYS A 1 183 ? 7.698 0.562 2.920 1.00 98.50 183 CYS A N 1
ATOM 1435 C CA . CYS A 1 183 ? 8.920 1.171 2.402 1.00 98.50 183 CYS A CA 1
ATOM 1436 C C . CYS A 1 183 ? 9.960 1.472 3.495 1.00 98.50 183 CYS A C 1
ATOM 1438 O O . CYS A 1 183 ? 11.148 1.529 3.188 1.00 98.50 183 CYS A O 1
ATOM 1440 N N . LEU A 1 184 ? 9.536 1.715 4.742 1.00 98.19 184 LEU A N 1
ATOM 1441 C CA . LEU A 1 184 ? 10.371 2.352 5.775 1.00 98.19 184 LEU A CA 1
ATOM 1442 C C . LEU A 1 184 ? 10.666 1.484 7.002 1.00 98.19 184 LEU A C 1
ATOM 1444 O O . LEU A 1 184 ? 11.706 1.664 7.623 1.00 98.19 184 LEU A O 1
ATOM 1448 N N . HIS A 1 185 ? 9.786 0.554 7.364 1.00 97.94 185 HIS A N 1
ATOM 1449 C CA . HIS A 1 185 ? 9.957 -0.318 8.525 1.00 97.94 185 HIS A CA 1
ATOM 1450 C C . HIS A 1 185 ? 10.442 -1.699 8.099 1.00 97.94 185 HIS A C 1
ATOM 1452 O O . HIS A 1 185 ? 9.780 -2.356 7.292 1.00 97.94 185 HIS A O 1
ATOM 1458 N N . SER A 1 186 ? 11.523 -2.183 8.721 1.00 97.38 186 SER A N 1
ATOM 1459 C CA . SER A 1 186 ? 11.936 -3.584 8.608 1.00 97.38 186 SER A CA 1
ATOM 1460 C C . SER A 1 186 ? 10.869 -4.541 9.168 1.00 97.38 186 SER A C 1
ATOM 1462 O O . SER A 1 186 ? 10.008 -4.124 9.949 1.00 97.38 186 SER A O 1
ATOM 1464 N N . PRO A 1 187 ? 10.926 -5.855 8.871 1.00 97.25 187 PRO A N 1
ATOM 1465 C CA . PRO A 1 187 ? 10.039 -6.836 9.496 1.00 97.25 187 PRO A CA 1
ATOM 1466 C C . PRO A 1 187 ? 10.111 -6.839 11.030 1.00 97.25 187 PRO A C 1
ATOM 1468 O O . PRO A 1 187 ? 9.109 -7.103 11.697 1.00 97.25 187 PRO A O 1
ATOM 1471 N N . ALA A 1 188 ? 11.279 -6.526 11.603 1.00 95.38 188 ALA A N 1
ATOM 1472 C CA . ALA A 1 188 ? 11.444 -6.406 13.048 1.00 95.38 188 ALA A CA 1
ATOM 1473 C C . ALA A 1 188 ? 10.715 -5.165 13.584 1.00 95.38 188 ALA A C 1
ATOM 1475 O O . ALA A 1 188 ? 9.954 -5.266 14.548 1.00 95.38 188 ALA A O 1
ATOM 1476 N N . ARG A 1 189 ? 10.875 -4.013 12.919 1.00 96.31 189 ARG A N 1
ATOM 1477 C CA . ARG A 1 189 ? 10.179 -2.772 13.279 1.00 96.31 189 ARG A CA 1
ATOM 1478 C C . ARG A 1 189 ? 8.669 -2.876 13.082 1.00 96.31 189 ARG A C 1
ATOM 1480 O O . ARG A 1 189 ? 7.917 -2.425 13.947 1.00 96.31 189 ARG A O 1
ATOM 1487 N N . TRP A 1 190 ? 8.210 -3.518 12.007 1.00 97.25 190 TRP A N 1
ATOM 1488 C CA . TRP A 1 190 ? 6.793 -3.809 11.780 1.00 97.25 190 TRP A CA 1
ATOM 1489 C C . TRP A 1 190 ? 6.198 -4.615 12.928 1.00 97.25 190 TRP A C 1
ATOM 1491 O O . TRP A 1 190 ? 5.181 -4.214 13.476 1.00 97.25 190 TRP A O 1
ATOM 1501 N N . ARG A 1 191 ? 6.860 -5.687 13.382 1.00 95.44 191 ARG A N 1
ATOM 1502 C CA . ARG A 1 191 ? 6.355 -6.517 14.490 1.00 95.44 191 ARG A CA 1
ATOM 1503 C C . ARG A 1 191 ? 6.057 -5.716 15.759 1.00 95.44 191 ARG A C 1
ATOM 1505 O O . ARG A 1 191 ? 5.087 -6.010 16.443 1.00 95.44 191 ARG A O 1
ATOM 1512 N N . VAL A 1 192 ? 6.854 -4.690 16.052 1.00 95.69 192 VAL A N 1
ATOM 1513 C CA . VAL A 1 192 ? 6.654 -3.823 17.226 1.00 95.69 192 VAL A CA 1
ATOM 1514 C C . VAL A 1 192 ? 5.598 -2.737 16.973 1.00 95.69 192 VAL A C 1
ATOM 1516 O O . VAL A 1 192 ? 4.921 -2.298 17.898 1.00 95.69 192 VAL A O 1
ATOM 1519 N N . THR A 1 193 ? 5.428 -2.297 15.724 1.00 97.06 193 THR A N 1
ATOM 1520 C CA . THR A 1 193 ? 4.557 -1.161 15.364 1.00 97.06 193 THR A CA 1
ATOM 1521 C C . THR A 1 193 ? 3.185 -1.568 14.817 1.00 97.06 193 THR A C 1
ATOM 1523 O O . THR A 1 193 ? 2.265 -0.746 14.800 1.00 97.06 193 THR A O 1
ATOM 1526 N N . ARG A 1 194 ? 2.997 -2.834 14.422 1.00 97.56 194 ARG A N 1
ATOM 1527 C CA . ARG A 1 194 ? 1.797 -3.335 13.730 1.00 97.56 194 ARG A CA 1
ATOM 1528 C C . ARG A 1 194 ? 0.505 -3.140 14.519 1.00 97.56 194 ARG A C 1
ATOM 1530 O O . ARG A 1 194 ? -0.495 -2.725 13.943 1.00 97.56 194 ARG A O 1
ATOM 1537 N N . LEU A 1 195 ? 0.533 -3.312 15.844 1.00 96.56 195 LEU A N 1
ATOM 1538 C CA . LEU A 1 195 ? -0.627 -3.026 16.700 1.00 96.56 195 LEU A CA 1
ATOM 1539 C C . LEU A 1 195 ? -0.950 -1.526 16.778 1.00 96.56 195 LEU A C 1
ATOM 1541 O O . LEU A 1 195 ? -2.099 -1.145 16.983 1.00 96.56 195 LEU A O 1
ATOM 1545 N N . GLY A 1 196 ? 0.041 -0.645 16.618 1.00 96.44 196 GLY A N 1
ATOM 1546 C CA . GLY A 1 196 ? -0.193 0.794 16.466 1.00 96.44 196 GLY A CA 1
ATOM 1547 C C . GLY A 1 196 ? -1.000 1.094 15.206 1.00 96.44 196 GLY A C 1
ATOM 1548 O O . GLY A 1 196 ? -2.031 1.759 15.279 1.00 96.44 196 GLY A O 1
ATOM 1549 N N . HIS A 1 197 ? -0.597 0.519 14.071 1.00 98.19 197 HIS A N 1
ATOM 1550 C CA . HIS A 1 197 ? -1.351 0.633 12.822 1.00 98.19 197 HIS A CA 1
ATOM 1551 C C . HIS A 1 197 ? -2.755 0.029 12.929 1.00 98.19 197 HIS A C 1
ATOM 1553 O O . HIS A 1 197 ? -3.717 0.690 12.541 1.00 98.19 197 HIS A O 1
ATOM 1559 N N . LEU A 1 198 ? -2.892 -1.174 13.498 1.00 98.25 198 LEU A N 1
ATOM 1560 C CA . LEU A 1 198 ? -4.183 -1.848 13.659 1.00 98.25 198 LEU A CA 1
ATOM 1561 C C . LEU A 1 198 ? -5.181 -0.987 14.445 1.00 98.25 198 LEU A C 1
ATOM 1563 O O . LEU A 1 198 ? -6.300 -0.774 13.986 1.00 98.25 198 LEU A O 1
ATOM 1567 N N . ARG A 1 199 ? -4.766 -0.417 15.584 1.00 96.94 199 ARG A N 1
ATOM 1568 C CA . ARG A 1 199 ? -5.623 0.460 16.403 1.00 96.94 199 ARG A CA 1
ATOM 1569 C C . ARG A 1 199 ? -6.089 1.701 15.642 1.00 96.94 199 ARG A C 1
ATOM 1571 O O . ARG A 1 199 ? -7.265 2.062 15.704 1.00 96.94 199 ARG A O 1
ATOM 1578 N N . ARG A 1 200 ? -5.189 2.336 14.885 1.00 97.25 200 ARG A N 1
ATOM 1579 C CA . ARG A 1 200 ? -5.510 3.510 14.055 1.00 97.25 200 ARG A CA 1
ATOM 1580 C C . ARG A 1 200 ? -6.459 3.166 12.909 1.00 97.25 200 ARG A C 1
ATOM 1582 O O . ARG A 1 200 ? -7.335 3.961 12.587 1.00 97.25 200 ARG A O 1
ATOM 1589 N N . LEU A 1 201 ? -6.314 1.985 12.318 1.00 98.44 201 LEU A N 1
ATOM 1590 C CA . LEU A 1 201 ? -7.174 1.495 11.243 1.00 98.44 201 LEU A CA 1
ATOM 1591 C C . LEU A 1 201 ? -8.569 1.095 11.748 1.00 98.44 201 LEU A C 1
ATOM 1593 O O . LEU A 1 201 ? -9.562 1.468 11.131 1.00 98.44 201 LEU A O 1
ATOM 1597 N N . LEU A 1 202 ? -8.666 0.426 12.900 1.00 97.94 202 LEU A N 1
ATOM 1598 C CA . LEU A 1 202 ? -9.944 0.149 13.571 1.00 97.94 202 LEU A CA 1
ATOM 1599 C C . LEU A 1 202 ? -10.687 1.445 13.917 1.00 97.94 202 LEU A C 1
ATOM 1601 O O . LEU A 1 202 ? -11.884 1.566 13.657 1.00 97.94 202 LEU A O 1
ATOM 1605 N N . THR A 1 203 ? -9.952 2.436 14.430 1.00 96.88 203 THR A N 1
ATOM 1606 C CA . THR A 1 203 ? -10.482 3.781 14.688 1.00 96.88 203 THR A CA 1
ATOM 1607 C C . THR A 1 203 ? -10.995 4.427 13.406 1.00 96.88 203 THR A C 1
ATOM 1609 O O . THR A 1 203 ? -12.111 4.932 13.390 1.00 96.88 203 THR A O 1
ATOM 1612 N N . LEU A 1 204 ? -10.217 4.371 12.319 1.00 97.38 204 LEU A N 1
ATOM 1613 C CA . LEU A 1 204 ? -10.610 4.914 11.020 1.00 97.38 204 LEU A CA 1
ATOM 1614 C C . LEU A 1 204 ? -11.898 4.279 10.498 1.00 97.38 204 LEU A C 1
ATOM 1616 O O . LEU A 1 204 ? -12.786 5.002 10.051 1.00 97.38 204 LEU A O 1
ATOM 1620 N N . ALA A 1 205 ? -12.003 2.950 10.553 1.00 98.25 205 ALA A N 1
ATOM 1621 C CA . ALA A 1 205 ? -13.178 2.228 10.076 1.00 98.25 205 ALA A CA 1
ATOM 1622 C C . ALA A 1 205 ? -14.430 2.629 10.865 1.00 98.25 205 ALA A C 1
ATOM 1624 O O . ALA A 1 205 ? -15.449 2.979 10.272 1.00 98.25 205 ALA A O 1
ATOM 1625 N N . HIS A 1 206 ? -14.325 2.652 12.196 1.00 97.62 206 HIS A N 1
ATOM 1626 C CA . HIS A 1 206 ? -15.441 3.028 13.055 1.00 97.62 206 HIS A CA 1
ATOM 1627 C C . HIS A 1 206 ? -15.826 4.500 12.887 1.00 97.62 206 HIS A C 1
ATOM 1629 O O . HIS A 1 206 ? -16.994 4.802 12.666 1.00 97.62 206 HIS A O 1
ATOM 1635 N N . ALA A 1 207 ? -14.852 5.415 12.927 1.00 95.75 207 ALA A N 1
ATOM 1636 C CA . ALA A 1 207 ? -15.095 6.846 12.785 1.00 95.75 207 ALA A CA 1
ATOM 1637 C C . ALA A 1 207 ? -15.836 7.146 11.477 1.00 95.75 207 ALA A C 1
ATOM 1639 O O . ALA A 1 207 ? -16.877 7.791 11.515 1.00 95.75 207 ALA A O 1
ATOM 1640 N N . ARG A 1 208 ? -15.356 6.613 10.344 1.00 96.12 208 ARG A N 1
ATOM 1641 C CA . ARG A 1 208 ? -15.974 6.811 9.020 1.00 96.12 208 ARG A CA 1
ATOM 1642 C C . ARG A 1 208 ? -17.374 6.207 8.894 1.00 96.12 208 ARG A C 1
ATOM 1644 O O . ARG A 1 208 ? -18.122 6.608 8.006 1.00 96.12 208 ARG A O 1
ATOM 1651 N N . HIS A 1 209 ? -17.711 5.232 9.735 1.00 96.38 209 HIS A N 1
ATOM 1652 C CA . HIS A 1 209 ? -19.045 4.643 9.789 1.00 96.38 209 HIS A CA 1
ATOM 1653 C C . HIS A 1 209 ? -20.032 5.524 10.560 1.00 96.38 209 HIS A C 1
ATOM 1655 O O . HIS A 1 209 ? -21.157 5.715 10.105 1.00 96.38 209 HIS A O 1
ATOM 1661 N N . VAL A 1 210 ? -19.613 6.071 11.704 1.00 94.81 210 VAL A N 1
ATOM 1662 C CA . VAL A 1 210 ? -20.499 6.846 12.592 1.00 94.81 210 VAL A CA 1
ATOM 1663 C C . VAL A 1 210 ? -20.550 8.334 12.250 1.00 94.81 210 VAL A C 1
ATOM 1665 O O . VAL A 1 210 ? -21.547 8.997 12.529 1.00 94.81 210 VAL A O 1
ATOM 1668 N N . THR A 1 211 ? -19.504 8.854 11.609 1.00 92.12 211 THR A N 1
ATOM 1669 C CA . THR A 1 211 ? -19.344 10.277 11.320 1.00 92.12 211 THR A CA 1
ATOM 1670 C C . THR A 1 211 ? -19.031 10.486 9.833 1.00 92.12 211 THR A C 1
ATOM 1672 O O . THR A 1 211 ? -18.086 9.905 9.298 1.00 92.12 211 THR A O 1
ATOM 1675 N N . PRO A 1 212 ? -19.797 11.328 9.117 1.00 91.00 212 PRO A N 1
ATOM 1676 C CA . PRO A 1 212 ? -19.483 11.664 7.733 1.00 91.00 212 PRO A CA 1
ATOM 1677 C C . PRO A 1 212 ? -18.251 12.589 7.654 1.00 91.00 212 PRO A C 1
ATOM 1679 O O . PRO A 1 212 ? -18.005 13.346 8.590 1.00 91.00 212 PRO A O 1
ATOM 1682 N N . PRO A 1 213 ? -17.539 12.655 6.512 1.00 89.75 213 PRO A N 1
ATOM 1683 C CA . PRO A 1 213 ? -16.338 13.491 6.356 1.00 89.75 213 PRO A CA 1
ATOM 1684 C C . PRO A 1 213 ? -16.497 14.989 6.649 1.00 89.75 213 PRO A C 1
ATOM 1686 O O . PRO A 1 213 ? -15.515 15.669 6.907 1.00 89.75 213 PRO A O 1
ATOM 1689 N N . ALA A 1 214 ? -17.714 15.528 6.544 1.00 87.75 214 ALA A N 1
ATOM 1690 C CA . ALA A 1 214 ? -18.010 16.932 6.845 1.00 87.75 214 ALA A CA 1
ATOM 1691 C C . ALA A 1 214 ? -18.516 17.148 8.287 1.00 87.75 214 ALA A C 1
ATOM 1693 O O . ALA A 1 214 ? -18.898 18.262 8.643 1.00 87.75 214 ALA A O 1
ATOM 1694 N N . GLY A 1 215 ? -18.609 16.078 9.080 1.00 85.19 215 GLY A N 1
ATOM 1695 C CA . GLY A 1 215 ? -19.155 16.082 10.431 1.00 85.19 215 GLY A CA 1
ATOM 1696 C C . GLY A 1 215 ? -18.111 16.386 11.510 1.00 85.19 215 GLY A C 1
ATOM 1697 O O . GLY A 1 215 ? -16.916 16.461 11.227 1.00 85.19 215 GLY A O 1
ATOM 1698 N N . PRO A 1 216 ? -18.548 16.548 12.771 1.00 85.25 216 PRO A N 1
ATOM 1699 C CA . PRO A 1 216 ? -17.632 16.651 13.898 1.00 85.25 216 PRO A CA 1
ATOM 1700 C C . PRO A 1 216 ? -16.933 15.302 14.082 1.00 85.25 216 PRO A C 1
ATOM 1702 O O . PRO A 1 216 ? -17.599 14.304 14.343 1.00 85.25 216 PRO A O 1
ATOM 1705 N N . HIS A 1 217 ? -15.608 15.256 13.924 1.00 90.19 217 HIS A N 1
ATOM 1706 C CA . HIS A 1 217 ? -14.801 14.038 14.052 1.00 90.19 217 HIS A CA 1
ATOM 1707 C C . HIS A 1 217 ? -14.718 13.554 15.514 1.00 90.19 217 HIS A C 1
ATOM 1709 O O . HIS A 1 217 ? -13.658 13.560 16.130 1.00 90.19 217 HIS A O 1
ATOM 1715 N N . THR A 1 218 ? -15.851 13.145 16.081 1.00 89.31 218 THR A N 1
ATOM 1716 C CA . THR A 1 218 ? -16.011 12.660 17.456 1.00 89.31 218 THR A CA 1
ATOM 1717 C C . THR A 1 218 ? -16.696 11.297 17.462 1.00 89.31 218 THR A C 1
ATOM 1719 O O . THR A 1 218 ? -17.461 10.981 16.551 1.00 89.31 218 THR A O 1
ATOM 1722 N N . ILE A 1 219 ? -16.457 10.509 18.511 1.00 89.44 219 ILE A N 1
ATOM 1723 C CA . ILE A 1 219 ? -17.167 9.255 18.790 1.00 89.44 219 ILE A CA 1
ATOM 1724 C C . ILE A 1 219 ? -17.919 9.454 20.104 1.00 89.44 219 ILE A C 1
ATOM 1726 O O . ILE A 1 219 ? -17.296 9.701 21.133 1.00 89.44 219 ILE A O 1
ATOM 1730 N N . SER A 1 220 ? -19.250 9.396 20.060 1.00 88.31 220 SER A N 1
ATOM 1731 C CA . SER A 1 220 ? -20.100 9.573 21.250 1.00 88.31 220 SER A CA 1
ATOM 1732 C C . SER A 1 220 ? -20.525 8.249 21.882 1.00 88.31 220 SER A C 1
ATOM 1734 O O . SER A 1 220 ? -20.711 8.189 23.092 1.00 88.31 220 SER A O 1
ATOM 1736 N N . ASP A 1 221 ? -20.674 7.197 21.076 1.00 91.06 221 ASP A N 1
ATOM 1737 C CA . ASP A 1 221 ? -20.994 5.846 21.533 1.00 91.06 221 ASP A CA 1
ATOM 1738 C C . ASP A 1 221 ? -19.796 4.927 21.245 1.00 91.06 221 ASP A C 1
ATOM 1740 O O . ASP A 1 221 ? -19.482 4.709 20.074 1.00 91.06 221 ASP A O 1
ATOM 1744 N N . PRO A 1 222 ? -19.100 4.402 22.273 1.00 92.44 222 PRO A N 1
ATOM 1745 C CA . PRO A 1 222 ? -17.960 3.508 22.092 1.00 92.44 222 PRO A CA 1
ATOM 1746 C C . PRO A 1 222 ? -18.369 2.054 21.807 1.00 92.44 222 PRO A C 1
ATOM 1748 O O . PRO A 1 222 ? -17.522 1.159 21.853 1.00 92.44 222 PRO A O 1
ATOM 1751 N N . THR A 1 223 ? -19.653 1.780 21.564 1.00 96.06 223 THR A N 1
ATOM 1752 C CA . THR A 1 223 ? -20.127 0.444 21.202 1.00 96.06 223 THR A CA 1
ATOM 1753 C C . THR A 1 223 ? -19.556 0.039 19.838 1.00 96.06 223 THR A C 1
ATOM 1755 O O . THR A 1 223 ? -19.800 0.730 18.846 1.00 96.06 223 THR A O 1
ATOM 1758 N N . PRO A 1 224 ? -18.802 -1.076 19.745 1.00 97.31 224 PRO A N 1
ATOM 1759 C CA . PRO A 1 224 ? -18.306 -1.566 18.465 1.00 97.31 224 PRO A CA 1
ATOM 1760 C C . PRO A 1 224 ? -19.444 -1.813 17.474 1.00 97.31 224 PRO A C 1
ATOM 1762 O O . PRO A 1 224 ? -20.492 -2.348 17.837 1.00 97.31 224 PRO A O 1
ATOM 1765 N N . ALA A 1 225 ? -19.217 -1.437 16.218 1.00 97.69 225 ALA A N 1
ATOM 1766 C CA . ALA A 1 225 ? -20.144 -1.740 15.136 1.00 97.69 225 ALA A CA 1
ATOM 1767 C C . ALA A 1 225 ? -20.057 -3.227 14.734 1.00 97.69 225 ALA A C 1
ATOM 1769 O O . ALA A 1 225 ? -19.211 -3.974 15.229 1.00 97.69 225 ALA A O 1
ATOM 1770 N N . ASP A 1 226 ? -20.911 -3.654 13.805 1.00 97.62 226 ASP A N 1
ATOM 1771 C CA . ASP A 1 226 ? -20.818 -4.992 13.215 1.00 97.62 226 ASP A CA 1
ATOM 1772 C C . ASP A 1 226 ? -19.465 -5.214 12.510 1.00 97.62 226 ASP A C 1
ATOM 1774 O O . ASP A 1 226 ? -18.881 -4.281 11.950 1.00 97.62 226 ASP A O 1
ATOM 1778 N N . TYR A 1 227 ? -18.977 -6.460 12.492 1.00 97.81 227 TYR A N 1
ATOM 1779 C CA . TYR A 1 227 ? -17.697 -6.820 11.872 1.00 97.81 227 TYR A CA 1
ATOM 1780 C C . TYR A 1 227 ? -17.585 -6.353 10.410 1.00 97.81 227 TYR A C 1
ATOM 1782 O O . TYR A 1 227 ? -16.508 -5.926 9.984 1.00 97.81 227 TYR A O 1
ATOM 1790 N N . SER A 1 228 ? -18.689 -6.346 9.654 1.00 97.81 228 SER A N 1
ATOM 1791 C CA . SER A 1 228 ? -18.720 -5.870 8.263 1.00 97.81 228 SER A CA 1
ATOM 1792 C C . SER A 1 228 ? -18.220 -4.430 8.091 1.00 97.81 228 SER A C 1
ATOM 1794 O O . SER A 1 228 ? -17.635 -4.116 7.055 1.00 97.81 228 SER A O 1
ATOM 1796 N N . VAL A 1 229 ? -18.361 -3.577 9.113 1.00 98.31 229 VAL A N 1
ATOM 1797 C CA . VAL A 1 229 ? -17.839 -2.199 9.119 1.00 98.31 229 VAL A CA 1
ATOM 1798 C C . VAL A 1 229 ? -16.308 -2.172 9.130 1.00 98.31 229 VAL A C 1
ATOM 1800 O O . VAL A 1 229 ? -15.686 -1.294 8.532 1.00 98.31 229 VAL A O 1
ATOM 1803 N N . TYR A 1 230 ? -15.683 -3.144 9.790 1.00 98.50 230 TYR A N 1
ATOM 1804 C CA . TYR A 1 230 ? -14.231 -3.229 9.939 1.00 98.50 230 TYR A CA 1
ATOM 1805 C C . TYR A 1 230 ? -13.577 -4.098 8.867 1.00 98.50 230 TYR A C 1
ATOM 1807 O O . TYR A 1 230 ? -12.399 -3.894 8.567 1.00 98.50 230 TYR A O 1
ATOM 1815 N N . LYS A 1 231 ? -14.326 -5.043 8.280 1.00 98.38 231 LYS A N 1
ATOM 1816 C CA . LYS A 1 231 ? -13.812 -6.114 7.417 1.00 98.38 231 LYS A CA 1
ATOM 1817 C C . LYS A 1 231 ? -12.854 -5.613 6.340 1.00 98.38 231 LYS A C 1
ATOM 1819 O O . LYS A 1 231 ? -11.715 -6.062 6.300 1.00 98.38 231 LYS A O 1
ATOM 1824 N N . SER A 1 232 ? -13.249 -4.641 5.514 1.00 98.25 232 SER A N 1
ATOM 1825 C CA . SER A 1 232 ? -12.370 -4.154 4.437 1.00 98.25 232 SER A CA 1
ATOM 1826 C C . SER A 1 232 ? -11.075 -3.538 4.974 1.00 98.25 232 SER A C 1
ATOM 1828 O O . SER A 1 232 ? -10.000 -3.712 4.415 1.00 98.25 232 SER A O 1
ATOM 1830 N N . THR A 1 233 ? -11.142 -2.823 6.093 1.00 98.56 233 THR A N 1
ATOM 1831 C CA . THR A 1 233 ? -9.962 -2.195 6.700 1.00 98.56 233 THR A CA 1
ATOM 1832 C C . THR A 1 233 ? -9.039 -3.234 7.348 1.00 98.56 233 THR A C 1
ATOM 1834 O O . THR A 1 233 ? -7.815 -3.101 7.306 1.00 98.56 233 THR A O 1
ATOM 1837 N N . LEU A 1 234 ? -9.616 -4.301 7.898 1.00 98.62 234 LEU A N 1
ATOM 1838 C CA . LEU A 1 234 ? -8.893 -5.435 8.466 1.00 98.62 234 LEU A CA 1
ATOM 1839 C C . LEU A 1 234 ? -8.245 -6.313 7.393 1.00 98.62 234 LEU A C 1
ATOM 1841 O O . LEU A 1 234 ? -7.087 -6.689 7.547 1.00 98.62 234 LEU A O 1
ATOM 1845 N N . VAL A 1 235 ? -8.928 -6.571 6.275 1.00 98.81 235 VAL A N 1
ATOM 1846 C CA . VAL A 1 235 ? -8.342 -7.257 5.112 1.00 98.81 235 VAL A CA 1
ATOM 1847 C C . VAL A 1 235 ? -7.193 -6.430 4.530 1.00 98.81 235 VAL A C 1
ATOM 1849 O O . VAL A 1 235 ? -6.135 -6.980 4.234 1.00 98.81 235 VAL A O 1
ATOM 1852 N N . PHE A 1 236 ? -7.342 -5.104 4.439 1.00 98.88 236 PHE A N 1
ATOM 1853 C CA . PHE A 1 236 ? -6.259 -4.203 4.029 1.00 98.88 236 PHE A CA 1
ATOM 1854 C C . PHE A 1 236 ? -5.034 -4.321 4.950 1.00 98.88 236 PHE A C 1
ATOM 1856 O O . PHE A 1 236 ? -3.907 -4.470 4.475 1.00 98.88 236 PHE A O 1
ATOM 1863 N N . PHE A 1 237 ? -5.246 -4.305 6.269 1.00 98.88 237 PHE A N 1
ATOM 1864 C CA . PHE A 1 237 ? -4.178 -4.539 7.240 1.00 98.88 237 PHE A CA 1
ATOM 1865 C C . PHE A 1 237 ? -3.549 -5.932 7.080 1.00 98.88 237 PHE A C 1
ATOM 1867 O O . PHE A 1 237 ? -2.325 -6.065 7.096 1.00 98.88 237 PHE A O 1
ATOM 1874 N N . GLY A 1 238 ? -4.374 -6.962 6.885 1.00 98.69 238 GLY A N 1
ATOM 1875 C CA . GLY A 1 238 ? -3.923 -8.336 6.699 1.00 98.69 238 GLY A CA 1
ATOM 1876 C C . GLY A 1 238 ? -3.069 -8.515 5.446 1.00 98.69 238 GLY A C 1
ATOM 1877 O O . GLY A 1 238 ? -2.066 -9.225 5.496 1.00 98.69 238 GLY A O 1
ATOM 1878 N N . LEU A 1 239 ? -3.387 -7.816 4.351 1.00 98.88 239 LEU A N 1
ATOM 1879 C CA . LEU A 1 239 ? -2.550 -7.783 3.149 1.00 98.88 239 LEU A CA 1
ATOM 1880 C C . LEU A 1 239 ? -1.162 -7.208 3.457 1.00 98.88 239 LEU A C 1
ATOM 1882 O O . LEU A 1 239 ? -0.162 -7.815 3.082 1.00 98.88 239 LEU A O 1
ATOM 1886 N N . ILE A 1 240 ? -1.084 -6.089 4.187 1.00 98.81 240 ILE A N 1
ATOM 1887 C CA . ILE A 1 240 ? 0.194 -5.479 4.598 1.00 98.81 240 ILE A CA 1
ATOM 1888 C C . ILE A 1 240 ? 1.006 -6.446 5.469 1.00 98.81 240 ILE A C 1
ATOM 1890 O O . ILE A 1 240 ? 2.173 -6.705 5.175 1.00 98.81 240 ILE A O 1
ATOM 1894 N N . ASP A 1 241 ? 0.398 -7.023 6.509 1.00 98.50 241 ASP A N 1
ATOM 1895 C CA . ASP A 1 241 ? 1.075 -7.982 7.393 1.00 98.50 241 ASP A CA 1
ATOM 1896 C C . ASP A 1 241 ? 1.535 -9.237 6.626 1.00 98.50 241 ASP A C 1
ATOM 1898 O O . ASP A 1 241 ? 2.635 -9.752 6.846 1.00 98.50 241 ASP A O 1
ATOM 1902 N N . THR A 1 242 ? 0.750 -9.687 5.647 1.00 98.31 242 THR A N 1
ATOM 1903 C CA . THR A 1 242 ? 1.114 -10.823 4.793 1.00 98.31 242 THR A CA 1
ATOM 1904 C C . THR A 1 242 ? 2.246 -10.475 3.825 1.00 98.31 242 THR A C 1
ATOM 1906 O O . THR A 1 242 ? 3.128 -11.307 3.619 1.00 98.31 242 THR A O 1
ATOM 1909 N N . ILE A 1 243 ? 2.314 -9.247 3.293 1.00 98.56 243 ILE A N 1
ATOM 1910 C CA . ILE A 1 243 ? 3.472 -8.770 2.513 1.00 98.56 243 ILE A CA 1
ATOM 1911 C C . ILE A 1 243 ? 4.746 -8.848 3.366 1.00 98.56 243 ILE A C 1
ATOM 1913 O O . ILE A 1 243 ? 5.743 -9.411 2.912 1.00 98.56 243 ILE A O 1
ATOM 1917 N N . TYR A 1 244 ? 4.709 -8.400 4.626 1.00 98.12 244 TYR A N 1
ATOM 1918 C CA . TYR A 1 244 ? 5.838 -8.558 5.553 1.00 98.12 244 TYR A CA 1
ATOM 1919 C C . TYR A 1 244 ? 6.255 -10.024 5.746 1.00 98.12 244 TYR A C 1
ATOM 1921 O O . TYR A 1 244 ? 7.449 -10.332 5.764 1.00 98.12 244 TYR A O 1
ATOM 1929 N N . LYS A 1 245 ? 5.286 -10.940 5.870 1.00 95.88 245 LYS A N 1
ATOM 1930 C CA . LYS A 1 245 ? 5.534 -12.382 6.046 1.00 95.88 245 LYS A CA 1
ATOM 1931 C C . LYS A 1 245 ? 6.074 -13.061 4.781 1.00 95.88 245 LYS A C 1
ATOM 1933 O O . LYS A 1 245 ? 6.890 -13.978 4.889 1.00 95.88 245 LYS A O 1
ATOM 1938 N N . GLN A 1 246 ? 5.620 -12.639 3.600 1.00 95.81 246 GLN A N 1
ATOM 1939 C CA . GLN A 1 246 ? 5.895 -13.317 2.330 1.00 95.81 246 GLN A CA 1
ATOM 1940 C C . GLN A 1 246 ? 7.043 -12.683 1.541 1.00 95.81 246 GLN A C 1
ATOM 1942 O O . GLN A 1 246 ? 7.931 -13.403 1.091 1.00 95.81 246 GLN A O 1
ATOM 1947 N N . TYR A 1 247 ? 7.033 -11.360 1.352 1.00 96.75 247 TYR A N 1
ATOM 1948 C CA . TYR A 1 247 ? 7.934 -10.668 0.420 1.00 96.75 247 TYR A CA 1
ATOM 1949 C C . TYR A 1 247 ? 9.287 -10.381 1.057 1.00 96.75 247 TYR A C 1
ATOM 1951 O O . TYR A 1 247 ? 10.311 -10.417 0.388 1.00 96.75 247 TYR A O 1
ATOM 1959 N N . PHE A 1 248 ? 9.290 -10.085 2.354 1.00 95.31 248 PHE A N 1
ATOM 1960 C CA . PHE A 1 248 ? 10.470 -9.573 3.051 1.00 95.31 248 PHE A CA 1
ATOM 1961 C C . PHE A 1 248 ? 11.243 -10.662 3.802 1.00 95.31 248 PHE A C 1
ATOM 1963 O O . PHE A 1 248 ? 12.202 -10.388 4.530 1.00 95.31 248 PHE A O 1
ATOM 1970 N N . LYS A 1 249 ? 10.833 -11.922 3.633 1.00 86.44 249 LYS A N 1
ATOM 1971 C CA . LYS A 1 249 ? 11.447 -13.069 4.291 1.00 86.44 249 LYS A CA 1
ATOM 1972 C C . LYS A 1 249 ? 12.885 -13.253 3.801 1.00 86.44 249 LYS A C 1
ATOM 1974 O O . LYS A 1 249 ? 13.122 -13.518 2.629 1.00 86.44 249 LYS A O 1
ATOM 1979 N N . GLY A 1 250 ? 13.836 -13.175 4.729 1.00 84.19 250 GLY A N 1
ATOM 1980 C CA . GLY A 1 250 ? 15.259 -13.393 4.452 1.00 84.19 250 GLY A CA 1
ATOM 1981 C C . GLY A 1 250 ? 16.062 -12.125 4.159 1.00 84.19 250 GLY A C 1
ATOM 1982 O O . GLY A 1 250 ? 17.273 -12.225 3.991 1.00 84.19 250 GLY A O 1
ATOM 1983 N N . ILE A 1 251 ? 15.436 -10.943 4.157 1.00 93.69 251 ILE A N 1
ATOM 1984 C CA . ILE A 1 251 ? 16.165 -9.672 4.090 1.00 93.69 251 ILE A CA 1
ATOM 1985 C C . ILE A 1 251 ? 16.713 -9.356 5.484 1.00 93.69 251 ILE A C 1
ATOM 1987 O O . ILE A 1 251 ? 15.958 -9.249 6.451 1.00 93.69 251 ILE A O 1
ATOM 1991 N N . THR A 1 252 ? 18.030 -9.202 5.593 1.00 90.62 252 THR A N 1
ATOM 1992 C CA . THR A 1 252 ? 18.710 -8.851 6.846 1.00 90.62 252 THR A CA 1
ATOM 1993 C C . THR A 1 252 ? 19.328 -7.466 6.740 1.00 90.62 252 THR A C 1
ATOM 1995 O O . THR A 1 252 ? 20.057 -7.195 5.787 1.00 90.62 252 THR A O 1
ATOM 1998 N N . VAL A 1 253 ? 19.088 -6.621 7.739 1.00 92.44 253 VAL A N 1
ATOM 1999 C CA . VAL A 1 253 ? 19.691 -5.287 7.865 1.00 92.44 253 VAL A CA 1
ATOM 2000 C C . VAL A 1 253 ? 20.413 -5.168 9.202 1.00 92.44 253 VAL A C 1
ATOM 2002 O O . VAL A 1 253 ? 20.015 -5.812 10.174 1.00 92.44 253 VAL A O 1
ATOM 2005 N N . THR A 1 254 ? 21.482 -4.370 9.262 1.00 90.75 254 THR A N 1
ATOM 2006 C CA . THR A 1 254 ? 22.209 -4.111 10.519 1.00 90.75 254 THR A CA 1
ATOM 2007 C C . THR A 1 254 ? 21.719 -2.853 11.233 1.00 90.75 254 THR A C 1
ATOM 2009 O O . THR A 1 254 ? 21.931 -2.720 12.437 1.00 90.75 254 THR A O 1
ATOM 2012 N N . SER A 1 255 ? 21.022 -1.961 10.524 1.00 92.94 255 SER A N 1
ATOM 2013 C CA . SER A 1 255 ? 20.275 -0.838 11.096 1.00 92.94 255 SER A CA 1
ATOM 2014 C C . SER A 1 255 ? 18.970 -0.597 10.333 1.00 92.94 255 SER A C 1
ATOM 2016 O O . SER A 1 255 ? 18.868 -0.907 9.147 1.00 92.94 255 SER A O 1
ATOM 2018 N N . GLU A 1 256 ? 17.974 -0.007 10.999 1.00 91.62 256 GLU A N 1
ATOM 2019 C CA . GLU A 1 256 ? 16.686 0.334 10.370 1.00 91.62 256 GLU A CA 1
ATOM 2020 C C . GLU A 1 256 ? 16.847 1.330 9.209 1.00 91.62 256 GLU A C 1
ATOM 2022 O O . GLU A 1 256 ? 16.137 1.243 8.213 1.00 91.62 256 GLU A O 1
ATOM 2027 N N . GLU A 1 257 ? 17.844 2.216 9.269 1.00 92.06 257 GLU A N 1
ATOM 2028 C CA . GLU A 1 257 ? 18.129 3.195 8.208 1.00 92.06 257 GLU A CA 1
ATOM 2029 C C . GLU A 1 257 ? 18.507 2.545 6.866 1.00 92.06 257 GLU A C 1
ATOM 2031 O O . GLU A 1 257 ? 18.346 3.159 5.811 1.00 92.06 257 GLU A O 1
ATOM 2036 N N . GLN A 1 258 ? 19.000 1.303 6.885 1.00 95.56 258 GLN A N 1
ATOM 2037 C CA . GLN A 1 258 ? 19.354 0.563 5.672 1.00 95.56 258 GLN A CA 1
ATOM 2038 C C . GLN A 1 258 ? 18.135 -0.033 4.969 1.00 95.56 258 GLN A C 1
ATOM 2040 O O . GLN A 1 258 ? 18.225 -0.348 3.781 1.00 95.56 258 GLN A O 1
ATOM 2045 N N . TRP A 1 259 ? 17.006 -0.182 5.673 1.00 97.56 259 TRP A N 1
ATOM 2046 C CA . TRP A 1 259 ? 15.845 -0.918 5.180 1.00 97.56 259 TRP A CA 1
ATOM 2047 C C . TRP A 1 259 ? 15.382 -0.485 3.781 1.00 97.56 259 TRP A C 1
ATOM 2049 O O . TRP A 1 259 ? 15.318 -1.354 2.908 1.00 97.56 259 TRP A O 1
ATOM 2059 N N . PRO A 1 260 ? 15.162 0.815 3.488 1.00 98.00 260 PRO A N 1
ATOM 2060 C CA . PRO A 1 260 ? 14.693 1.229 2.166 1.00 98.00 260 PRO A CA 1
ATOM 2061 C C . PRO A 1 260 ? 15.678 0.895 1.035 1.00 98.00 260 PRO A C 1
ATOM 2063 O O . PRO A 1 260 ? 15.276 0.582 -0.087 1.00 98.00 260 PRO A O 1
ATOM 2066 N N . THR A 1 261 ? 16.985 0.942 1.314 1.00 97.56 261 THR A N 1
ATOM 2067 C CA . THR A 1 261 ? 18.015 0.613 0.316 1.00 97.56 261 THR A CA 1
ATOM 2068 C C . THR A 1 261 ? 18.104 -0.896 0.108 1.00 97.56 261 THR A C 1
ATOM 2070 O O . THR A 1 261 ? 18.092 -1.360 -1.029 1.00 97.56 261 THR A O 1
ATOM 2073 N N . SER A 1 262 ? 18.135 -1.671 1.196 1.00 98.00 262 SER A N 1
ATOM 2074 C CA . SER A 1 262 ? 18.201 -3.134 1.147 1.00 98.00 262 SER A CA 1
ATOM 2075 C C . SER A 1 262 ? 16.963 -3.756 0.507 1.00 98.00 262 SER A C 1
ATOM 2077 O O . SER A 1 262 ? 17.088 -4.722 -0.240 1.00 98.00 262 SER A O 1
ATOM 2079 N N . LEU A 1 263 ? 15.775 -3.201 0.756 1.00 98.06 263 LEU A N 1
ATOM 2080 C CA . LEU A 1 263 ? 14.547 -3.675 0.128 1.00 98.06 263 LEU A CA 1
ATOM 2081 C C . LEU A 1 263 ? 14.530 -3.382 -1.380 1.00 98.06 263 LEU A C 1
ATOM 2083 O O . LEU A 1 263 ? 14.161 -4.259 -2.159 1.00 98.06 263 LEU A O 1
ATOM 2087 N N . ALA A 1 264 ? 14.958 -2.187 -1.803 1.00 97.56 264 ALA A N 1
ATOM 2088 C CA . ALA A 1 264 ? 15.061 -1.855 -3.225 1.00 97.56 264 ALA A CA 1
ATOM 2089 C C . ALA A 1 264 ? 16.027 -2.805 -3.951 1.00 97.56 264 ALA A C 1
ATOM 2091 O O . ALA A 1 264 ? 15.692 -3.354 -5.001 1.00 97.56 264 ALA A O 1
ATOM 2092 N N . ASP A 1 265 ? 17.195 -3.054 -3.353 1.00 97.00 265 ASP A N 1
ATOM 2093 C CA . ASP A 1 265 ? 18.183 -3.985 -3.896 1.00 97.00 265 ASP A CA 1
ATOM 2094 C C . ASP A 1 265 ? 17.657 -5.427 -3.938 1.00 97.00 265 ASP A C 1
ATOM 2096 O O . ASP A 1 265 ? 17.803 -6.111 -4.950 1.00 97.00 265 ASP A O 1
ATOM 2100 N N . TYR A 1 266 ? 16.958 -5.873 -2.891 1.00 97.44 266 TYR A N 1
ATOM 2101 C CA . TYR A 1 266 ? 16.316 -7.184 -2.888 1.00 97.44 266 TYR A CA 1
ATOM 2102 C C . TYR A 1 266 ? 15.305 -7.315 -4.029 1.00 97.44 266 TYR A C 1
ATOM 2104 O O . TYR A 1 266 ? 15.376 -8.284 -4.785 1.00 97.44 266 TYR A O 1
ATOM 2112 N N . ILE A 1 267 ? 14.403 -6.340 -4.200 1.00 96.94 267 ILE A N 1
ATOM 2113 C CA . ILE A 1 267 ? 13.387 -6.398 -5.259 1.00 96.94 267 ILE A CA 1
ATOM 2114 C C . ILE A 1 267 ? 14.042 -6.472 -6.637 1.00 96.94 267 ILE A C 1
ATOM 2116 O O . ILE A 1 267 ? 13.666 -7.314 -7.448 1.00 96.94 267 ILE A O 1
ATOM 2120 N N . ARG A 1 268 ? 15.084 -5.668 -6.863 1.00 95.44 268 ARG A N 1
ATOM 2121 C CA . ARG A 1 268 ? 15.863 -5.653 -8.105 1.00 95.44 268 ARG A CA 1
ATOM 2122 C C . ARG A 1 268 ? 16.467 -7.007 -8.492 1.00 95.44 268 ARG A C 1
ATOM 2124 O O . ARG A 1 268 ? 16.698 -7.245 -9.673 1.00 95.44 268 ARG A O 1
ATOM 2131 N N . HIS A 1 269 ? 16.761 -7.874 -7.526 1.00 96.12 269 HIS A N 1
ATOM 2132 C CA . HIS A 1 269 ? 17.487 -9.127 -7.757 1.00 96.12 269 HIS A CA 1
ATOM 2133 C C . HIS A 1 269 ? 16.622 -10.391 -7.631 1.00 96.12 269 HIS A C 1
ATOM 2135 O O . HIS A 1 269 ? 17.135 -11.488 -7.841 1.00 96.12 269 HIS A O 1
ATOM 2141 N N . ASN A 1 270 ? 15.337 -10.271 -7.280 1.00 95.94 270 ASN A N 1
ATOM 2142 C CA . ASN A 1 270 ? 14.519 -11.415 -6.855 1.00 95.94 270 ASN A CA 1
ATOM 2143 C C . ASN A 1 270 ? 13.153 -11.510 -7.562 1.00 95.94 270 ASN A C 1
ATOM 2145 O O . ASN A 1 270 ? 12.201 -12.023 -6.976 1.00 95.94 270 ASN A O 1
ATOM 2149 N N . ASP A 1 271 ? 13.048 -11.075 -8.823 1.00 92.81 271 ASP A N 1
ATOM 2150 C CA . ASP A 1 271 ? 11.792 -11.066 -9.600 1.00 92.81 271 ASP A CA 1
ATOM 2151 C C . ASP A 1 271 ? 11.016 -12.395 -9.544 1.00 92.81 271 ASP A C 1
ATOM 2153 O O . ASP A 1 271 ? 9.861 -12.431 -9.127 1.00 92.81 271 ASP A O 1
ATOM 2157 N N . GLU A 1 272 ? 11.650 -13.518 -9.898 1.00 93.62 272 GLU A N 1
ATOM 2158 C CA . GLU A 1 272 ? 10.983 -14.831 -9.916 1.00 93.62 272 GLU A CA 1
ATOM 2159 C C . GLU A 1 272 ? 10.514 -15.268 -8.515 1.00 93.62 272 GLU A C 1
ATOM 2161 O O . GLU A 1 272 ? 9.467 -15.903 -8.357 1.00 93.62 272 GLU A O 1
ATOM 2166 N N . ALA A 1 273 ? 11.277 -14.925 -7.473 1.00 95.69 273 ALA A N 1
ATOM 2167 C CA . ALA A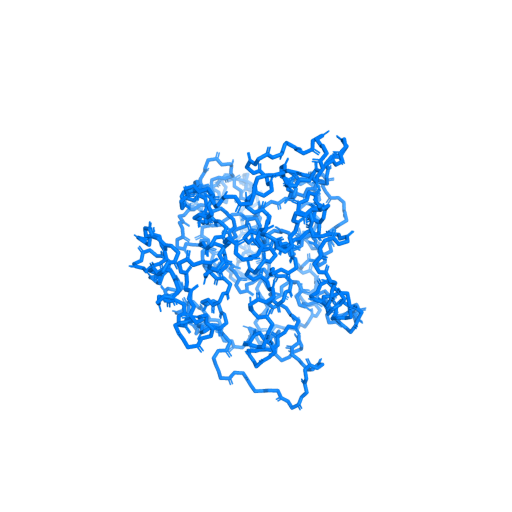 1 273 ? 10.882 -15.207 -6.100 1.00 95.69 273 ALA A CA 1
ATOM 2168 C C . ALA A 1 273 ? 9.680 -14.347 -5.686 1.00 95.69 273 ALA A C 1
ATOM 2170 O O . ALA A 1 273 ? 8.754 -14.869 -5.068 1.00 95.69 273 ALA A O 1
ATOM 2171 N N . LEU A 1 274 ? 9.655 -13.070 -6.076 1.00 96.56 274 LEU A N 1
ATOM 2172 C CA . LEU A 1 274 ? 8.561 -12.141 -5.793 1.00 96.56 274 LEU A CA 1
ATOM 2173 C C . LEU A 1 274 ? 7.258 -12.511 -6.506 1.00 96.56 274 LEU A C 1
ATOM 2175 O O . LEU A 1 274 ? 6.190 -12.366 -5.909 1.00 96.56 274 LEU A O 1
ATOM 2179 N N . LEU A 1 275 ? 7.320 -13.058 -7.724 1.00 95.62 275 LEU A N 1
ATOM 2180 C CA . LEU A 1 275 ? 6.135 -13.611 -8.391 1.00 95.62 275 LEU A CA 1
ATOM 2181 C C . LEU A 1 275 ? 5.543 -14.768 -7.580 1.00 95.62 275 LEU A C 1
ATOM 2183 O O . LEU A 1 275 ? 4.362 -14.747 -7.242 1.00 95.62 275 LEU A O 1
ATOM 2187 N N . ARG A 1 276 ? 6.383 -15.703 -7.121 1.00 97.31 276 ARG A N 1
ATOM 2188 C CA . ARG A 1 276 ? 5.941 -16.782 -6.220 1.00 97.31 276 ARG A CA 1
ATOM 2189 C C . ARG A 1 276 ? 5.441 -16.268 -4.868 1.00 97.31 276 ARG A C 1
ATOM 2191 O O . ARG A 1 276 ? 4.539 -16.857 -4.276 1.00 97.31 276 ARG A O 1
ATOM 2198 N N . CYS A 1 277 ? 6.019 -15.189 -4.340 1.00 97.88 277 CYS A N 1
ATOM 2199 C CA . CYS A 1 277 ? 5.501 -14.534 -3.137 1.00 97.88 277 CYS A CA 1
ATOM 2200 C C . CYS A 1 277 ? 4.111 -13.932 -3.377 1.00 97.88 277 CYS A C 1
ATOM 2202 O O . CYS A 1 277 ? 3.265 -14.021 -2.491 1.00 97.88 277 CYS A O 1
ATOM 2204 N N . SER A 1 278 ? 3.865 -13.365 -4.560 1.00 98.00 278 SER A N 1
ATOM 2205 C CA . SER A 1 278 ? 2.567 -12.802 -4.949 1.00 98.00 278 SER A CA 1
ATOM 2206 C C . SER A 1 278 ? 1.493 -13.887 -5.062 1.00 98.00 278 SER A C 1
ATOM 2208 O O . SER A 1 278 ? 0.371 -13.676 -4.619 1.00 98.00 278 SER A O 1
ATOM 2210 N N . GLU A 1 279 ? 1.835 -15.072 -5.578 1.00 97.69 279 GLU A N 1
ATOM 2211 C CA . GLU A 1 279 ? 0.929 -16.232 -5.600 1.00 97.69 279 GLU A CA 1
ATOM 2212 C C . GLU A 1 279 ? 0.536 -16.669 -4.182 1.00 97.69 279 GLU A C 1
ATOM 2214 O O . GLU A 1 279 ? -0.641 -16.884 -3.900 1.00 97.69 279 GLU A O 1
ATOM 2219 N N . ARG A 1 280 ? 1.504 -16.732 -3.255 1.00 98.00 280 ARG A N 1
ATOM 2220 C CA . ARG A 1 280 ? 1.224 -17.043 -1.841 1.00 98.00 280 ARG A CA 1
ATOM 2221 C C . ARG A 1 280 ? 0.410 -15.954 -1.147 1.00 98.00 280 ARG A C 1
ATOM 2223 O O . ARG A 1 280 ? -0.444 -16.274 -0.329 1.00 98.00 280 ARG A O 1
ATOM 2230 N N . LEU A 1 281 ? 0.668 -14.684 -1.461 1.00 98.38 281 LEU A N 1
ATOM 2231 C CA . LEU A 1 281 ? -0.127 -13.562 -0.964 1.00 98.38 281 LEU A CA 1
ATOM 2232 C C . LEU A 1 281 ? -1.570 -13.641 -1.482 1.00 98.38 281 LEU A C 1
ATOM 2234 O O . LEU A 1 281 ? -2.495 -13.421 -0.709 1.00 98.38 281 LEU A O 1
ATOM 2238 N N . MET A 1 282 ? -1.761 -14.002 -2.755 1.00 98.06 282 MET A N 1
ATOM 2239 C CA . MET A 1 282 ? -3.082 -14.228 -3.344 1.00 98.06 282 MET A CA 1
ATOM 2240 C C . MET A 1 282 ? -3.825 -15.362 -2.636 1.00 98.06 282 MET A C 1
ATOM 2242 O O . MET A 1 282 ? -4.974 -15.160 -2.257 1.00 98.06 282 MET A O 1
ATOM 2246 N N . ALA A 1 283 ? -3.164 -16.498 -2.397 1.00 98.25 283 ALA A N 1
ATOM 2247 C CA . ALA A 1 283 ? -3.752 -17.623 -1.671 1.00 98.25 283 ALA A CA 1
ATOM 2248 C C . ALA A 1 283 ? -4.168 -17.226 -0.244 1.00 98.25 283 ALA A C 1
ATOM 2250 O O . ALA A 1 283 ? -5.329 -17.389 0.115 1.00 98.25 283 ALA A O 1
ATOM 2251 N N . ALA A 1 284 ? -3.272 -16.607 0.535 1.00 98.06 284 ALA A N 1
ATOM 2252 C CA . ALA A 1 284 ? -3.590 -16.138 1.889 1.00 98.06 284 ALA A CA 1
ATOM 2253 C C . ALA A 1 284 ? -4.750 -15.124 1.897 1.00 98.06 284 ALA A C 1
ATOM 2255 O O . ALA A 1 284 ? -5.629 -15.169 2.756 1.00 98.06 284 ALA A O 1
ATOM 2256 N N . TYR A 1 285 ? -4.800 -14.229 0.908 1.00 98.38 285 TYR A N 1
ATOM 2257 C CA . TYR A 1 285 ? -5.906 -13.289 0.754 1.00 98.38 285 TYR A CA 1
ATOM 2258 C C . TYR A 1 285 ? -7.247 -13.997 0.509 1.00 98.38 285 TYR A C 1
ATOM 2260 O O . TYR A 1 285 ? -8.223 -13.688 1.193 1.00 98.38 285 TYR A O 1
ATOM 2268 N N . THR A 1 286 ? -7.309 -14.950 -0.425 1.00 98.06 286 THR A N 1
ATOM 2269 C CA . THR A 1 286 ? -8.568 -15.621 -0.787 1.00 98.06 286 THR A CA 1
ATOM 2270 C C . THR A 1 286 ? -9.010 -16.694 0.197 1.00 98.06 286 THR A C 1
ATOM 2272 O O . THR A 1 286 ? -10.209 -16.883 0.379 1.00 98.06 286 THR A O 1
ATOM 2275 N N . GLU A 1 287 ? -8.064 -17.414 0.795 1.00 98.00 287 GLU A N 1
ATOM 2276 C CA . GLU A 1 287 ? -8.331 -18.611 1.599 1.00 98.00 287 GLU A CA 1
ATOM 2277 C C . GLU A 1 287 ? -8.390 -18.310 3.101 1.00 98.00 287 GLU A C 1
ATOM 2279 O O . GLU A 1 287 ? -9.057 -19.040 3.829 1.00 98.00 287 GLU A O 1
ATOM 2284 N N . GLU A 1 288 ? -7.748 -17.231 3.565 1.00 97.44 288 GLU A N 1
ATOM 2285 C CA . GLU A 1 288 ? -7.661 -16.905 4.996 1.00 97.44 288 GLU A CA 1
ATOM 2286 C C . GLU A 1 288 ? -8.258 -15.525 5.320 1.00 97.44 288 GLU A C 1
ATOM 2288 O O . GLU A 1 288 ? -9.134 -15.415 6.177 1.00 97.44 288 GLU A O 1
ATOM 2293 N N . LEU A 1 289 ? -7.842 -14.459 4.619 1.00 97.94 289 LEU A N 1
ATOM 2294 C CA . LEU A 1 289 ? -8.273 -13.092 4.953 1.00 97.94 289 LEU A CA 1
ATOM 2295 C C . LEU A 1 289 ? -9.738 -12.819 4.581 1.00 97.94 289 LEU A C 1
ATOM 2297 O O . LEU A 1 289 ? -10.507 -12.369 5.430 1.00 97.94 289 LEU A O 1
ATOM 2301 N N . LEU A 1 290 ? -10.139 -13.065 3.329 1.00 97.50 290 LEU A N 1
ATOM 2302 C CA . LEU A 1 290 ? -11.514 -12.813 2.874 1.00 97.50 290 LEU A CA 1
ATOM 2303 C C . LEU A 1 290 ? -12.578 -13.653 3.604 1.00 97.50 290 LEU A C 1
ATOM 2305 O O . LEU A 1 290 ? -13.645 -13.096 3.899 1.00 97.50 290 LEU A O 1
ATOM 2309 N N . PRO A 1 291 ? -12.344 -14.948 3.903 1.00 97.75 291 PRO A N 1
ATOM 2310 C CA . PRO A 1 291 ? -13.333 -15.775 4.588 1.00 97.75 291 PRO A CA 1
ATOM 2311 C C . PRO A 1 291 ? -13.553 -15.414 6.057 1.00 97.75 291 PRO A C 1
ATOM 2313 O O . PRO A 1 291 ? -14.586 -15.804 6.596 1.00 97.75 291 PRO A O 1
ATOM 2316 N N . SER A 1 292 ? -12.636 -14.668 6.689 1.00 96.94 292 SER A N 1
ATOM 2317 C CA . SER A 1 292 ? -12.797 -14.262 8.089 1.00 96.94 292 SER A CA 1
ATOM 2318 C C . SER A 1 292 ? -14.128 -13.527 8.317 1.00 96.94 292 SER A C 1
ATOM 2320 O O . SER A 1 292 ? -14.522 -12.630 7.557 1.00 96.94 292 SER A O 1
ATOM 2322 N N . ALA A 1 293 ? -14.852 -13.964 9.348 1.00 96.31 293 ALA A N 1
ATOM 2323 C CA . ALA A 1 293 ? -16.208 -13.537 9.680 1.00 96.31 293 ALA A CA 1
ATOM 2324 C C . ALA A 1 293 ? -16.290 -12.784 11.018 1.00 96.31 293 ALA A C 1
ATOM 2326 O O . ALA A 1 293 ? -17.338 -12.224 11.343 1.00 96.31 293 ALA A O 1
ATOM 2327 N N . SER A 1 294 ? -15.193 -12.738 11.775 1.00 97.25 294 SER A N 1
ATOM 2328 C CA . SER A 1 294 ? -15.083 -11.986 13.024 1.00 97.25 294 SER A CA 1
ATOM 2329 C C . SER A 1 294 ? -13.687 -11.390 13.219 1.00 97.25 294 SER A C 1
ATOM 2331 O O . SER A 1 294 ? -12.729 -11.711 12.506 1.00 97.25 294 SER A O 1
ATOM 2333 N N . PHE A 1 295 ? -13.562 -10.485 14.194 1.00 97.12 295 PHE A N 1
ATOM 2334 C CA . PHE A 1 295 ? -12.266 -9.906 14.541 1.00 97.12 295 PHE A CA 1
ATOM 2335 C C . PHE A 1 295 ? -11.350 -10.951 15.191 1.00 97.12 295 PHE A C 1
ATOM 2337 O O . PHE A 1 295 ? -10.143 -10.939 14.962 1.00 97.12 295 PHE A O 1
ATOM 2344 N N . GLU A 1 296 ? -11.923 -11.883 15.946 1.00 96.19 296 GLU A N 1
ATOM 2345 C CA . GLU A 1 296 ? -11.231 -12.985 16.603 1.00 96.19 296 GLU A CA 1
ATOM 2346 C C . GLU A 1 296 ? -10.632 -13.966 15.594 1.00 96.19 296 GLU A C 1
ATOM 2348 O O . GLU A 1 296 ? -9.457 -14.313 1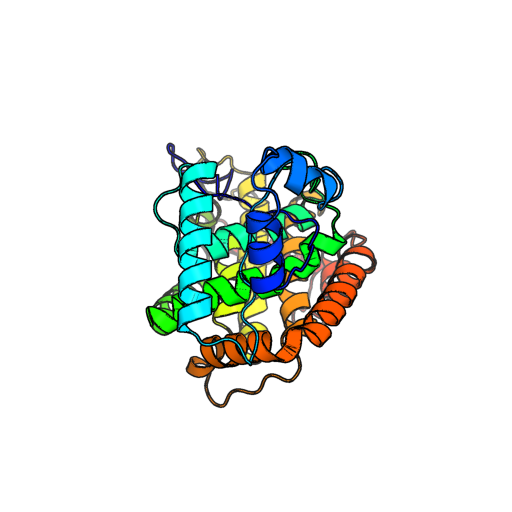5.711 1.00 96.19 296 GLU A O 1
ATOM 2353 N N . GLU A 1 297 ? -11.396 -14.348 14.566 1.00 96.25 297 GLU A N 1
ATOM 2354 C CA . GLU A 1 297 ? -10.902 -15.198 13.475 1.00 96.25 297 GLU A CA 1
ATOM 2355 C C . GLU A 1 297 ? -9.753 -14.522 12.722 1.00 96.25 297 GLU A C 1
ATOM 2357 O O . GLU A 1 297 ? -8.724 -15.140 12.457 1.00 96.25 297 GLU A O 1
ATOM 2362 N N . LEU A 1 298 ? -9.877 -13.224 12.428 1.00 95.62 298 LEU A N 1
ATOM 2363 C CA . LEU A 1 298 ? -8.794 -12.477 11.791 1.00 95.62 298 LEU A CA 1
ATOM 2364 C C . LEU A 1 298 ? -7.558 -12.365 12.706 1.00 95.62 298 LEU A C 1
ATOM 2366 O O . LEU A 1 298 ? -6.425 -12.424 12.226 1.00 95.62 298 LEU A O 1
ATOM 2370 N N . CYS A 1 299 ? -7.747 -12.223 14.021 1.00 96.25 299 CYS A N 1
ATOM 2371 C CA . CYS A 1 299 ? -6.644 -12.250 14.980 1.00 96.25 299 CYS A CA 1
ATOM 2372 C C . CYS A 1 299 ? -5.921 -13.601 14.991 1.00 96.25 299 CYS A C 1
ATOM 2374 O O . CYS A 1 299 ? -4.695 -13.612 15.101 1.00 96.25 299 CYS A O 1
ATOM 2376 N N . ASP A 1 300 ? -6.640 -14.714 14.847 1.00 94.88 300 ASP A N 1
ATOM 2377 C CA . ASP A 1 300 ? -6.041 -16.044 14.700 1.00 94.88 300 ASP A CA 1
ATOM 2378 C C . ASP A 1 300 ? -5.210 -16.137 13.410 1.00 94.88 300 ASP A C 1
ATOM 2380 O O . ASP A 1 300 ? -3.995 -16.346 13.469 1.00 94.88 300 ASP A O 1
ATOM 2384 N N . VAL A 1 301 ? -5.814 -15.812 12.258 1.00 95.00 301 VAL A N 1
ATOM 2385 C CA . VAL A 1 301 ? -5.150 -15.802 10.937 1.00 95.00 301 VAL A CA 1
ATOM 2386 C C . VAL A 1 301 ? -3.869 -14.956 10.937 1.00 95.00 301 VAL A C 1
ATOM 2388 O O . VAL A 1 301 ? -2.827 -15.347 10.404 1.00 95.00 301 VAL A O 1
ATOM 2391 N N . LEU A 1 302 ? -3.898 -13.779 11.567 1.00 94.62 302 LEU A N 1
ATOM 2392 C CA . LEU A 1 302 ? -2.749 -12.869 11.592 1.00 94.62 302 LEU A CA 1
ATOM 2393 C C . LEU A 1 302 ? -1.716 -13.198 12.682 1.00 94.62 302 LEU A C 1
ATOM 2395 O O . LEU A 1 302 ? -0.614 -12.626 12.672 1.00 94.62 302 LEU A O 1
ATOM 2399 N N . GLY A 1 303 ? -2.011 -14.158 13.562 1.00 93.00 303 GLY A N 1
ATOM 2400 C CA . GLY A 1 303 ? -1.136 -14.584 14.651 1.00 93.00 303 GLY A CA 1
ATOM 2401 C C . GLY A 1 303 ? -1.069 -13.567 15.792 1.00 93.00 303 GLY A C 1
ATOM 2402 O O . GLY A 1 303 ? 0.007 -13.323 16.337 1.00 93.00 303 GLY A O 1
ATOM 2403 N N . PHE A 1 304 ? -2.197 -12.938 16.122 1.00 92.56 304 PHE A N 1
ATOM 2404 C CA . PHE A 1 304 ? -2.331 -11.956 17.200 1.00 92.56 304 PHE A CA 1
ATOM 2405 C C . PHE A 1 304 ? -2.780 -12.534 18.537 1.00 92.56 304 PHE A C 1
ATOM 2407 O O . PHE A 1 304 ? -2.773 -11.800 19.518 1.00 92.56 304 PHE A O 1
ATOM 2414 N N . LEU A 1 305 ? -3.112 -13.823 18.630 1.00 83.94 305 LEU A N 1
ATOM 2415 C CA . LEU A 1 305 ? -3.632 -14.418 19.873 1.00 83.94 305 LEU A CA 1
ATOM 2416 C C . LEU A 1 305 ? -2.688 -14.284 21.087 1.00 83.94 305 LEU A C 1
ATOM 2418 O O . LEU A 1 305 ? -3.141 -14.320 22.224 1.00 83.94 305 LEU A O 1
ATOM 2422 N N . ASN A 1 306 ? -1.384 -14.092 20.860 1.00 85.56 306 ASN A N 1
ATOM 2423 C CA . ASN A 1 306 ? -0.402 -13.840 21.924 1.00 85.56 306 ASN A CA 1
ATOM 2424 C C . ASN A 1 306 ? -0.139 -12.344 22.185 1.00 85.56 306 ASN A C 1
ATOM 2426 O O . ASN A 1 306 ? 0.531 -11.995 23.153 1.00 85.56 306 ASN A O 1
ATOM 2430 N N . GLU A 1 307 ? -0.605 -11.470 21.296 1.00 90.06 307 GLU A N 1
ATOM 2431 C CA . GLU A 1 307 ? -0.382 -10.018 21.320 1.00 90.06 307 GLU A CA 1
ATOM 2432 C C . GLU A 1 307 ? -1.631 -9.246 21.770 1.00 90.06 307 GLU A C 1
ATOM 2434 O O . GLU A 1 307 ? -1.512 -8.174 22.362 1.00 90.06 307 GLU A O 1
ATOM 2439 N N . ILE A 1 308 ? -2.819 -9.795 21.512 1.00 92.62 308 ILE A N 1
ATOM 2440 C CA . ILE A 1 308 ? -4.117 -9.260 21.915 1.00 92.62 308 ILE A CA 1
ATOM 2441 C C . ILE A 1 308 ? -4.731 -10.246 22.907 1.00 92.62 308 ILE A C 1
ATOM 2443 O O . ILE A 1 308 ? -5.183 -11.321 22.524 1.00 92.62 308 ILE A O 1
ATOM 2447 N N . THR A 1 309 ? -4.728 -9.876 24.188 1.00 86.62 309 THR A N 1
ATOM 2448 C CA . THR A 1 309 ? -5.152 -10.744 25.299 1.00 86.62 309 THR A CA 1
ATOM 2449 C C . THR A 1 309 ? -6.644 -11.059 25.281 1.00 86.62 309 THR A C 1
ATOM 2451 O O . THR A 1 309 ? -7.031 -12.166 25.641 1.00 86.62 309 THR A O 1
ATOM 2454 N N . ASP A 1 310 ? -7.471 -10.091 24.881 1.00 91.38 310 ASP A N 1
ATOM 2455 C CA . ASP A 1 310 ? -8.917 -10.262 24.738 1.00 91.38 310 ASP A CA 1
ATOM 2456 C C . ASP A 1 310 ? -9.397 -9.621 23.427 1.00 91.38 310 ASP A C 1
ATOM 2458 O O . ASP A 1 310 ? -9.732 -8.433 23.383 1.00 91.38 310 ASP A O 1
ATOM 2462 N N . PRO A 1 311 ? -9.394 -10.386 22.321 1.00 92.25 311 PRO A N 1
ATOM 2463 C CA . PRO A 1 311 ? -9.905 -9.910 21.043 1.00 92.25 311 PRO A CA 1
ATOM 2464 C C . PRO A 1 311 ? -11.361 -9.417 21.103 1.00 92.25 311 PRO A C 1
ATOM 2466 O O . PRO A 1 311 ? -11.704 -8.488 20.374 1.00 92.25 311 PRO A O 1
ATOM 2469 N N . SER A 1 312 ? -12.192 -9.967 21.997 1.00 91.00 312 SER A N 1
ATOM 2470 C CA . SER A 1 312 ? -13.626 -9.654 22.059 1.00 91.00 312 SER A CA 1
ATOM 2471 C C . SER A 1 312 ? -13.912 -8.245 22.594 1.00 91.00 312 SER A C 1
ATOM 2473 O O . SER A 1 312 ? -14.865 -7.591 22.164 1.00 91.00 312 SER A O 1
ATOM 2475 N N . THR A 1 313 ? -13.065 -7.732 23.494 1.00 94.69 313 THR A N 1
ATOM 2476 C CA . THR A 1 313 ? -13.181 -6.363 24.025 1.00 94.69 313 THR A CA 1
ATOM 2477 C C . THR A 1 313 ? -12.267 -5.370 23.322 1.00 94.69 313 THR A C 1
ATOM 2479 O O . THR A 1 313 ? -12.475 -4.166 23.452 1.00 94.69 313 THR A O 1
ATOM 2482 N N . TYR A 1 314 ? -11.305 -5.836 22.520 1.00 96.31 314 TYR A N 1
ATOM 2483 C CA . TYR A 1 314 ? -10.234 -5.003 21.970 1.00 96.31 314 TYR A CA 1
ATOM 2484 C C . TYR A 1 314 ? -10.725 -3.745 21.241 1.00 96.31 314 TYR A C 1
ATOM 2486 O O . TYR A 1 314 ? -10.238 -2.643 21.495 1.00 96.31 314 TYR A O 1
ATOM 2494 N N . ILE A 1 315 ? -11.718 -3.883 20.353 1.00 96.75 315 ILE A N 1
ATOM 2495 C CA . ILE A 1 315 ? -12.287 -2.735 19.628 1.00 96.75 315 ILE A CA 1
ATOM 2496 C C . ILE A 1 315 ? -12.966 -1.776 20.610 1.00 96.75 315 ILE A C 1
ATOM 2498 O O . ILE A 1 315 ? -12.744 -0.570 20.538 1.00 96.75 315 ILE A O 1
ATOM 2502 N N . LYS A 1 316 ? -13.747 -2.299 21.560 1.00 96.25 316 LYS A N 1
ATOM 2503 C CA . LYS A 1 316 ? -14.442 -1.492 22.570 1.00 96.25 316 LYS A CA 1
ATOM 2504 C C . LYS A 1 316 ? -13.461 -0.702 23.436 1.00 96.25 316 LYS A C 1
ATOM 2506 O O . LYS A 1 316 ? -13.704 0.473 23.708 1.00 96.25 316 LYS A O 1
ATOM 2511 N N . ASP A 1 317 ? -12.353 -1.318 23.832 1.00 95.00 317 ASP A N 1
ATOM 2512 C CA . ASP A 1 317 ? -11.324 -0.685 24.656 1.00 95.00 317 ASP A CA 1
ATOM 2513 C C . ASP A 1 317 ? -10.645 0.470 23.903 1.00 95.00 317 ASP A C 1
ATOM 2515 O O . ASP A 1 317 ? -10.441 1.546 24.469 1.00 95.00 317 ASP A O 1
ATOM 2519 N N . ILE A 1 318 ? -10.379 0.299 22.599 1.00 94.75 318 ILE A N 1
ATOM 2520 C CA . ILE A 1 318 ? -9.877 1.379 21.733 1.00 94.75 318 ILE A CA 1
ATOM 2521 C C . ILE A 1 318 ? -10.879 2.534 21.674 1.00 94.75 318 ILE A C 1
ATOM 2523 O O . ILE A 1 318 ? -10.492 3.683 21.875 1.00 94.75 318 ILE A O 1
ATOM 2527 N N . LEU A 1 319 ? -12.154 2.243 21.399 1.00 94.69 319 LEU A N 1
ATOM 2528 C CA . LEU A 1 319 ? -13.189 3.269 21.239 1.00 94.69 319 LEU A CA 1
ATOM 2529 C C . LEU A 1 319 ? -13.451 4.026 22.546 1.00 94.69 319 LEU A C 1
ATOM 2531 O O . LEU A 1 319 ? -13.567 5.247 22.531 1.00 94.69 319 LEU A O 1
ATOM 2535 N N . THR A 1 320 ? -13.457 3.324 23.681 1.00 93.44 320 THR A N 1
ATOM 2536 C CA . THR A 1 320 ? -13.592 3.930 25.017 1.00 93.44 320 THR A CA 1
ATOM 2537 C C . THR A 1 320 ? -12.414 4.858 25.334 1.00 93.44 320 THR A C 1
ATOM 2539 O O . THR A 1 320 ? -12.587 5.891 25.970 1.00 93.44 320 THR A O 1
ATOM 2542 N N . GLY A 1 321 ? -11.209 4.548 24.845 1.00 91.31 321 GLY A N 1
ATOM 2543 C CA . GLY A 1 321 ? -10.051 5.442 24.953 1.00 91.31 321 GLY A CA 1
ATOM 2544 C C . GLY A 1 321 ? -10.126 6.703 24.079 1.00 91.31 321 GLY A C 1
ATOM 2545 O O . GLY A 1 321 ? -9.262 7.571 24.198 1.00 91.31 321 GLY A O 1
ATOM 2546 N N . LEU A 1 322 ? -11.118 6.802 23.186 1.00 88.94 322 LEU A N 1
ATOM 2547 C CA . LEU A 1 322 ? -11.323 7.928 22.267 1.00 88.94 322 LEU A CA 1
ATOM 2548 C C . LEU A 1 322 ? -12.567 8.762 22.595 1.00 88.94 322 LEU A C 1
ATOM 2550 O O . LEU A 1 322 ? -12.707 9.864 22.064 1.00 88.94 322 LEU A O 1
ATOM 2554 N N . THR A 1 323 ? -13.463 8.258 23.444 1.00 82.56 323 THR A N 1
ATOM 2555 C CA . THR A 1 323 ? -14.593 9.039 23.954 1.00 82.56 323 THR A CA 1
ATOM 2556 C C . THR A 1 323 ? -14.085 10.113 24.912 1.00 82.56 323 THR A C 1
ATOM 2558 O O . THR A 1 323 ? -13.325 9.808 25.830 1.00 82.56 323 THR A O 1
ATOM 2561 N N . SER A 1 324 ? -14.486 11.364 24.669 1.00 60.12 324 SER A N 1
ATOM 2562 C CA . SER A 1 324 ? -14.262 12.498 25.582 1.00 60.12 324 SER A CA 1
ATOM 2563 C C . SER A 1 324 ? -15.278 12.516 26.716 1.00 60.12 324 SER A C 1
ATOM 2565 O O . SER A 1 324 ? -16.456 12.203 26.436 1.00 60.12 324 SER A O 1
#

InterPro domains:
  IPR025704 E3 ubiquitin ligase UBR4, C-terminal [PF13764] (1-303)
  IPR045189 E3 ubiquitin ligase UBR4-like [PTHR21725] (8-321)

=== Feature glossary ===
The record interleaves many kinds of information about one protein. Here is each kind framed as the question it answers.

Q: What does the local fold look like, residue by residue?
A: A 3Di character summarizes, for each residue, the relative orientation of the Cα frame of its nearest spatial neighbor. Because it encodes fold topology rather than chemistry, 3Di alignments detect remote structural similarity that sequence alignment misses.

Q: Which residues are in helices, strands, or loops?
A: Secondary structure is the local, repeating backbone conformation. DSSP classifies it into eight states by reading the hydrogen-bond network: three helix types (H, G, I), two β types (E, B), two non-regular types (T, S), and unstructured coil (-).

Q: How big and how compact is the whole molecule?
A: Three whole-structure scalars: the radius of gyration (RMS distance of Cα from centroid, in Å), the count of Cα–Cα contacts (pairs closer than 8 Å and separated by more than four residues in sequence — i.e. tertiary, not local, contacts), and the bounding-box dimensions. Together they distinguish compact globular folds from extended fibres or disordered chains.

Q: How confident is the AlphaFold model at each residue?
A: For AlphaFold models, the B-factor field carries pLDDT — the model's own estimate of local accuracy on a 0–100 scale. Regions with pLDDT<50 should be treated as essentially unmodeled; they often correspond to intrinsically disordered segments.

Q: What family and function is it annotated with?
A: Functional annotations link the protein to curated databases. InterPro entries identify conserved domains and families by matching the sequence against member-database signatures (Pfam, PROSITE, CDD, …). Gene Ontology (GO) terms describe molecular function, biological process, and cellular component in a controlled vocabulary. CATH places the structure in a hierarchical fold classification (Class/Architecture/Topology/Homologous-superfamily). The organism is the source species.

Q: What known structures does this most resemble?
A: Nearest PDB neighbors are the top structural matches found by Foldseek when searching this structure against the entire Protein Data Bank. Each hit reports a TM-score (0 to 1; >0.5 almost always implies the same fold) and an E-value. These are *structural* homologs — they may share no detectable sequence similarity.

Q: Which residues are buried vs exposed?
A: Solvent-accessible surface area (SASA) is the area in Å² traced out by the centre of a 1.4 Å probe sphere (a water molecule) rolled over the protein's van der Waals surface (Shrake–Rupley / Lee–Richards construction). Buried residues have near-zero SASA; fully exposed residues can exceed 200 Å². The total SASA scales roughly with the number of surface residues.

Q: What are the backbone torsion angles?
A: φ (phi) and ψ (psi) are the two rotatable backbone dihedrals per residue: φ is the C(i-1)–N–Cα–C torsion, ψ is the N–Cα–C–N(i+1) torsion, both in degrees on (−180°, 180°]. α-helical residues cluster near (−60°, −45°); β-strand residues near (−120°, +130°). A Ramachandran plot is simply a scatter of (φ, ψ) for every residue.

Q: Are the domains correctly placed relative to each other?
A: Predicted aligned error is AlphaFold's pairwise confidence. Unlike pLDDT (per-residue), PAE is per-residue-pair and captures whether two parts of the structure are correctly placed relative to each other. Units are ångströms of expected positional error.

Q: What if only a Cα trace is available?
A: P-SEA three-state annotation labels each residue as helix, strand, or coil based purely on the geometry of the Cα trace. It serves as a fallback when the full backbone (and thus DSSP) is unavailable.

Q: What is the amino-acid chain?
A: This is the polypeptide sequence — one letter per residue, N-terminus first. Length ranges from a few dozen residues for small domains to over a thousand for large multi-domain proteins.

Q: What do the rendered images show?
A: The six renders are orthographic views along the three Cartesian axes in both directions. Representation (cartoon, sticks, or surface) and color scheme (sequence-rainbow or by-chain) vary across proteins so the training set covers all the common visualization conventions.

Q: What do the diagnostic plots show?
A: Plot images: a contact map (which residues are close in 3D, as an N×N binary image), a Ramachandran scatter (backbone torsion angles, revealing secondary-structure composition at a glance), and — for AlphaFold structures — a PAE heatmap (pairwise prediction confidence).

Q: How mobile is each atom in the crystal?
A: B-factor (Debye–Waller factor) reflects atomic displacement in the crystal lattice. It is an experimental observable (units Å²), not a prediction; low values mean the atom is pinned down, high values mean it moves or is heterogeneous across the crystal.

Q: Where is each backbone atom in 3D?
A: The mmCIF table is the protein's shape written out atom by atom. For each backbone N, Cα, C, and carbonyl O, it records an (x, y, z) coordinate triple in Å plus the residue type, chain letter, and residue number.